Protein AF-A0A660VG27-F1 (afdb_monomer)

Mean predicted aligned error: 8.74 Å

Foldseek 3Di:
DPPPDDQVVVVCVVVVNPPDAHFPDFPDAPPVRQWTWGWHDDPPDDDIDIDIGGDPQFFDKDFPFFWFQFPQGGKAKTKDWGLAAFTKIKIKIASADAQFFKKKAKAQDFDQDDDLNTTDGHDRPDIDDRDTHHRRRMDMDMDTNHPPDDAQGKMKIKMKTQGCRTRNRITIYTIMITTHD

Sequence (181 aa):
QSTGFVSMDDVLVSSGILGAPAIYQCRAMTDDGNIIVGQSGNPNGGGWAGFIFEFDTDGSWDDVGHAMAGTNGEPSLQGSGPLLPFAQVSISLSNALPSANAFLIIGLSALNAPFKSGVLVASPDMIIGPLGTDATGSLDLSSFWPSDVPSAFVTYFQYWIPDAGGPMGFAASNGLTATTP

pLDDT: mean 88.51, std 13.71, range [45.88, 98.81]

Radius of gyration: 21.37 Å; Cα contacts (8 Å, |Δi|>4): 468; chains: 1; bounding box: 48×33×61 Å

Secondary structure (DSSP, 8-state):
----S--HHHHHHHTT-TTPPPEEEEEEE-TTS-EEEEEE--TTSS--EEEEEE--SS-EEEEEE--B-BTTB--EEEEES--STT-EEEEEEESPPTT-EEEEEEESSEEEEEETTEEEEE--SEEEEEEE--TTS-EEEEEEPPTTPPTT-EEEEEEEEE-TTSGGGEEEPPEEEEE--

Solvent-accessible surface area (backbone atoms only — not comparable to full-atom values): 9652 Å² total; per-residue (Å²): 129,86,86,66,90,72,57,68,62,57,52,37,51,74,72,67,47,77,85,65,71,57,72,73,42,79,78,48,60,48,96,88,59,45,36,41,32,30,32,32,65,52,98,81,75,72,65,81,46,76,50,76,48,69,61,71,76,35,38,47,64,43,78,73,44,59,48,26,44,23,73,62,38,54,18,44,47,46,65,45,63,39,54,36,68,65,27,61,27,37,39,40,38,33,39,37,59,52,68,27,52,32,32,41,31,34,8,80,43,82,51,69,37,85,43,72,90,39,50,38,41,32,30,78,76,40,75,49,66,80,39,72,23,38,89,77,4,35,41,78,50,74,51,61,30,65,68,90,69,55,67,67,38,56,37,26,33,30,42,44,27,74,24,82,63,8,53,90,38,29,21,24,21,19,24,27,35,41,31,25,66

Nearest PDB structures (foldseek):
  7okr-assembly1_AAA  TM=4.679E-01  e=8.703E-02  Aliivibrio salmonicida LFI1238
  8cka-assembly1_B  TM=3.329E-01  e=1.938E-02  Deinococcus radiodurans R1 = ATCC 13939 = DSM 20539
  8f9l-assembly2_B  TM=5.036E-01  e=2.412E-01  Gemella massiliensis
  8f90-assembly4_D  TM=4.319E-01  e=2.412E-01  Suipraeoptans intestinalis
  3m7o-assembly3_C  TM=3.448E-01  e=1.488E-01  Mus musculus

Structure (mmCIF, N/CA/C/O backbone):
data_AF-A0A660VG27-F1
#
_entry.id   AF-A0A660VG27-F1
#
loop_
_atom_site.group_PDB
_atom_site.id
_atom_site.type_symbol
_atom_site.label_atom_id
_atom_site.label_alt_id
_atom_site.label_comp_id
_atom_site.label_asym_id
_atom_site.label_entity_id
_atom_site.label_seq_id
_atom_site.pdbx_PDB_ins_code
_atom_site.Cartn_x
_atom_site.Cartn_y
_atom_site.Cartn_z
_atom_site.occupancy
_atom_site.B_iso_or_equiv
_atom_site.auth_seq_id
_atom_site.auth_comp_id
_atom_site.auth_asym_id
_atom_site.auth_atom_id
_atom_site.pdbx_PDB_model_num
ATOM 1 N N . GLN A 1 1 ? 28.307 -3.682 -14.845 1.00 47.72 1 GLN A N 1
ATOM 2 C CA . GLN A 1 1 ? 28.982 -3.748 -16.161 1.00 47.72 1 GLN A CA 1
ATOM 3 C C . GLN A 1 1 ? 27.891 -3.691 -17.214 1.00 47.72 1 GLN A C 1
ATOM 5 O O . GLN A 1 1 ? 26.881 -4.345 -16.999 1.00 47.72 1 GLN A O 1
ATOM 10 N N . SER A 1 2 ? 28.026 -2.908 -18.288 1.00 45.88 2 SER A N 1
ATOM 11 C CA . SER A 1 2 ? 27.037 -2.954 -19.373 1.00 45.88 2 SER A CA 1
ATOM 12 C C . SER A 1 2 ? 27.137 -4.311 -20.071 1.00 45.88 2 SER A C 1
ATOM 14 O O . SER A 1 2 ? 28.200 -4.637 -20.598 1.00 45.88 2 SER A O 1
ATOM 16 N N . THR A 1 3 ? 26.053 -5.083 -20.093 1.00 59.53 3 THR A N 1
ATOM 17 C CA . THR A 1 3 ? 25.991 -6.422 -20.715 1.00 59.53 3 THR A CA 1
ATOM 18 C C . THR A 1 3 ? 26.124 -6.377 -22.247 1.00 59.53 3 THR A C 1
ATOM 20 O O . THR A 1 3 ? 26.211 -7.411 -22.898 1.00 59.53 3 THR A O 1
ATOM 23 N N . GLY A 1 4 ? 26.195 -5.180 -22.838 1.00 71.94 4 GLY A N 1
ATOM 24 C CA . GLY A 1 4 ? 26.188 -4.987 -24.284 1.00 71.94 4 GLY A CA 1
ATOM 25 C C . GLY A 1 4 ? 24.770 -5.084 -24.844 1.00 71.94 4 GLY A C 1
ATOM 26 O O . GLY A 1 4 ? 23.800 -4.859 -24.123 1.00 71.94 4 GLY A O 1
ATOM 27 N N . PHE A 1 5 ? 24.651 -5.399 -26.133 1.00 60.94 5 PHE A N 1
ATOM 28 C CA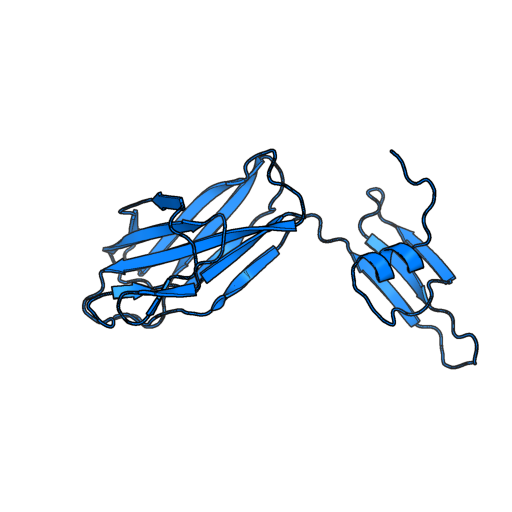 . PHE A 1 5 ? 23.358 -5.673 -26.756 1.00 60.94 5 PHE A CA 1
ATOM 29 C C . PHE A 1 5 ? 22.878 -7.064 -26.334 1.00 60.94 5 PHE A C 1
ATOM 31 O O . PHE A 1 5 ? 23.494 -8.063 -26.701 1.00 60.94 5 PHE A O 1
ATOM 38 N N . VAL A 1 6 ? 21.787 -7.119 -25.574 1.00 68.50 6 VAL A N 1
ATOM 39 C CA . VAL A 1 6 ? 21.074 -8.361 -25.251 1.00 68.50 6 VAL A CA 1
ATOM 40 C C . VAL A 1 6 ? 19.860 -8.501 -26.163 1.00 68.50 6 VAL A C 1
ATOM 42 O O . VAL A 1 6 ? 19.218 -7.507 -26.506 1.00 68.50 6 VAL A O 1
ATOM 45 N N . SER A 1 7 ? 19.568 -9.726 -26.598 1.00 71.31 7 SER A N 1
ATOM 46 C CA . SER A 1 7 ? 18.341 -10.010 -27.342 1.00 71.31 7 SER A CA 1
ATOM 47 C C . SER A 1 7 ? 17.131 -9.745 -26.448 1.00 71.31 7 SER A C 1
ATOM 49 O O . SER A 1 7 ? 17.141 -10.117 -25.277 1.00 71.31 7 SER A O 1
ATOM 51 N N . MET A 1 8 ? 16.065 -9.154 -26.992 1.00 70.75 8 MET A N 1
ATOM 52 C CA . MET A 1 8 ? 14.814 -9.007 -26.240 1.00 70.75 8 MET A CA 1
ATOM 53 C C . MET A 1 8 ? 14.202 -10.372 -25.889 1.00 70.75 8 MET A C 1
ATOM 55 O O . MET A 1 8 ? 13.580 -10.504 -24.842 1.00 70.75 8 MET A O 1
ATOM 59 N N . ASP A 1 9 ? 14.445 -11.407 -26.701 1.00 74.06 9 ASP A N 1
ATOM 60 C CA . ASP A 1 9 ? 14.026 -12.773 -26.368 1.00 74.06 9 ASP A CA 1
ATOM 61 C C . ASP A 1 9 ? 14.717 -13.264 -25.080 1.00 74.06 9 ASP A C 1
ATOM 63 O O . ASP A 1 9 ? 14.072 -13.879 -24.231 1.00 74.06 9 ASP A O 1
ATOM 67 N N . ASP A 1 10 ? 16.001 -12.933 -24.885 1.00 77.56 10 ASP A N 1
ATOM 68 C CA . ASP A 1 10 ? 16.740 -13.284 -23.663 1.00 77.56 10 ASP A CA 1
ATOM 69 C C . ASP A 1 10 ? 16.220 -12.494 -22.454 1.00 77.56 10 ASP A C 1
ATOM 71 O O . ASP A 1 10 ? 16.096 -13.044 -21.357 1.00 77.56 10 ASP A O 1
ATOM 75 N N . VAL A 1 11 ? 15.875 -11.216 -22.659 1.00 74.31 11 VAL A N 1
ATOM 76 C CA . VAL A 1 11 ? 15.281 -10.361 -21.621 1.00 74.31 11 VAL A CA 1
ATOM 77 C C . VAL A 1 11 ? 13.956 -10.954 -21.149 1.00 74.31 11 VAL A C 1
ATOM 79 O O . VAL A 1 11 ? 13.797 -11.189 -19.955 1.00 74.31 11 VAL A O 1
ATOM 82 N N . LEU A 1 12 ? 13.045 -11.300 -22.060 1.00 71.12 12 LEU A N 1
ATOM 83 C CA . LEU A 1 12 ? 11.733 -11.858 -21.711 1.00 71.12 12 LEU A CA 1
ATOM 84 C C . LEU A 1 12 ? 11.827 -13.183 -20.954 1.00 71.12 12 LEU A C 1
ATOM 86 O O . LEU A 1 12 ? 11.118 -13.381 -19.965 1.00 71.12 12 LEU A O 1
ATOM 90 N N . VAL A 1 13 ? 12.732 -14.068 -21.378 1.00 73.25 13 VAL A N 1
ATOM 91 C CA . VAL A 1 13 ? 12.993 -15.325 -20.668 1.00 73.25 13 VAL A CA 1
ATOM 92 C C . VAL A 1 13 ? 13.531 -15.046 -19.264 1.00 73.25 13 VAL A C 1
ATOM 94 O O . VAL A 1 13 ? 13.080 -15.672 -18.305 1.00 73.25 13 VAL A O 1
ATOM 97 N N . SER A 1 14 ? 14.451 -14.089 -19.118 1.00 72.56 14 SER A N 1
ATOM 98 C CA . SER A 1 14 ? 14.998 -13.707 -17.810 1.00 72.56 14 SER A CA 1
ATOM 99 C C . SER A 1 14 ? 13.965 -13.046 -16.889 1.00 72.56 14 SER A C 1
ATOM 101 O O . SER A 1 14 ? 14.032 -13.229 -15.676 1.00 72.56 14 SER A O 1
ATOM 103 N N . SER A 1 15 ? 12.970 -12.363 -17.459 1.00 65.50 15 SER A N 1
ATOM 104 C CA . SER A 1 15 ? 11.838 -11.753 -16.751 1.00 65.50 15 SER A CA 1
ATOM 105 C C . SER A 1 15 ? 10.701 -12.740 -16.444 1.00 65.50 15 SER A C 1
ATOM 107 O O . SER A 1 15 ? 9.649 -12.333 -15.961 1.00 65.50 15 SER A O 1
ATOM 109 N N . GLY A 1 16 ? 10.878 -14.038 -16.718 1.00 66.81 16 GLY A N 1
ATOM 110 C CA . GLY A 1 16 ? 9.895 -15.077 -16.392 1.00 66.81 16 GLY A CA 1
ATOM 111 C C . GLY A 1 16 ? 8.739 -15.215 -17.389 1.00 66.81 16 GLY A C 1
ATOM 112 O O . GLY A 1 16 ? 7.822 -16.004 -17.154 1.00 66.81 16 GLY A O 1
ATOM 113 N N . ILE A 1 17 ? 8.780 -14.509 -18.523 1.00 63.12 17 ILE A N 1
ATOM 114 C CA . ILE A 1 17 ? 7.771 -14.619 -19.581 1.00 63.12 17 ILE A CA 1
ATOM 115 C C . ILE A 1 17 ? 8.115 -15.831 -20.452 1.00 63.12 17 ILE A C 1
ATOM 117 O O . ILE A 1 17 ? 8.869 -15.761 -21.424 1.00 63.12 17 ILE A O 1
ATOM 121 N N . LEU A 1 18 ? 7.553 -16.982 -20.087 1.00 70.38 18 LEU A N 1
ATOM 122 C CA . LEU A 1 18 ? 7.746 -18.236 -20.810 1.00 70.38 18 LEU A CA 1
ATOM 123 C C . LEU A 1 18 ? 6.795 -18.327 -22.009 1.00 70.38 18 LEU A C 1
ATOM 125 O O . LEU A 1 18 ? 5.588 -18.136 -21.878 1.00 70.38 18 LEU A O 1
ATOM 129 N N . GLY A 1 19 ? 7.335 -18.665 -23.182 1.00 66.00 19 GLY A N 1
ATOM 130 C CA . GLY A 1 19 ? 6.542 -18.826 -24.405 1.00 66.00 19 GLY A CA 1
ATOM 131 C C . GLY A 1 19 ? 6.180 -17.516 -25.107 1.00 66.00 19 GLY A C 1
ATOM 132 O O . GLY A 1 19 ? 5.289 -17.521 -25.959 1.00 66.00 19 GLY A O 1
ATOM 133 N N . ALA A 1 20 ? 6.866 -16.413 -24.785 1.00 65.38 20 ALA A N 1
ATOM 134 C CA . ALA A 1 20 ? 6.782 -15.207 -25.594 1.00 65.38 20 ALA A CA 1
ATOM 135 C C . ALA A 1 20 ? 7.100 -15.539 -27.067 1.00 65.38 20 ALA A C 1
ATOM 137 O O . ALA A 1 20 ? 8.060 -16.270 -27.335 1.00 65.38 20 ALA A O 1
ATOM 138 N N . PRO A 1 21 ? 6.311 -15.041 -28.035 1.00 65.88 21 PRO A N 1
ATOM 139 C CA . PRO A 1 21 ? 6.652 -15.179 -29.442 1.00 65.88 21 PRO A CA 1
ATOM 140 C C . PRO A 1 21 ? 8.021 -14.554 -29.709 1.00 65.88 21 PRO A C 1
ATOM 142 O O . PRO A 1 21 ? 8.284 -13.454 -29.227 1.00 65.88 21 PRO A O 1
ATOM 145 N N . ALA A 1 22 ? 8.855 -15.223 -30.510 1.00 67.31 22 ALA A N 1
ATOM 146 C CA . ALA A 1 22 ? 10.146 -14.670 -30.903 1.00 67.31 22 ALA A CA 1
ATOM 147 C C . ALA A 1 22 ? 9.962 -13.276 -31.519 1.00 67.31 22 ALA A C 1
ATOM 149 O O . ALA A 1 22 ? 9.071 -13.056 -32.357 1.00 67.31 22 ALA A O 1
ATOM 150 N N . ILE A 1 23 ? 10.793 -12.333 -31.090 1.00 68.56 23 ILE A N 1
ATOM 151 C CA . ILE A 1 23 ? 10.720 -10.944 -31.520 1.00 68.56 23 ILE A CA 1
ATOM 152 C C . ILE A 1 23 ? 11.568 -10.772 -32.768 1.00 68.56 23 ILE A C 1
ATOM 154 O O . ILE A 1 23 ? 12.795 -10.771 -32.728 1.00 68.56 23 ILE A O 1
ATOM 158 N N . TYR A 1 24 ? 10.904 -10.566 -33.902 1.00 68.94 24 TYR A N 1
ATOM 159 C CA . TYR A 1 24 ? 11.604 -10.416 -35.178 1.00 68.94 24 TYR A CA 1
ATOM 160 C C . TYR A 1 24 ? 11.883 -8.961 -35.528 1.00 68.94 24 TYR A C 1
ATOM 162 O O . TYR A 1 24 ? 12.832 -8.680 -36.259 1.00 68.94 24 TYR A O 1
ATOM 170 N N . GLN A 1 25 ? 11.045 -8.029 -35.066 1.00 72.25 25 GLN A N 1
ATOM 171 C CA . GLN A 1 25 ? 11.229 -6.605 -35.334 1.00 72.25 25 GLN A CA 1
ATOM 172 C C . GLN A 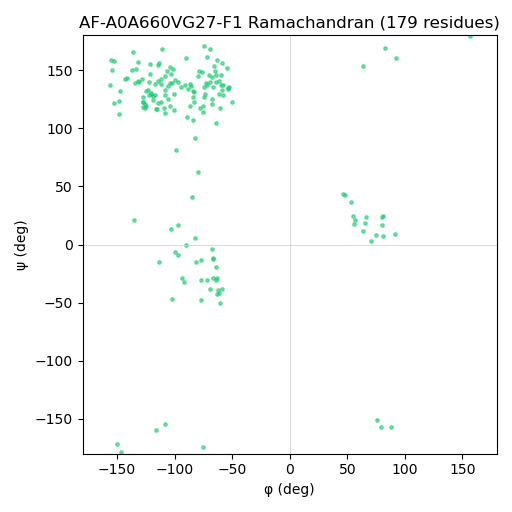1 25 ? 10.742 -5.749 -34.168 1.00 72.25 25 GLN A C 1
ATOM 174 O O . GLN A 1 25 ? 9.600 -5.890 -33.734 1.00 72.25 25 GLN A O 1
ATOM 179 N N . CYS A 1 26 ? 11.580 -4.797 -33.758 1.00 72.00 26 CYS A N 1
ATOM 180 C CA . CYS A 1 26 ? 11.161 -3.589 -33.057 1.00 72.00 26 CYS A CA 1
ATOM 181 C C . CYS A 1 26 ? 10.793 -2.539 -34.116 1.00 72.00 26 CYS A C 1
ATOM 183 O O . CYS A 1 26 ? 11.618 -2.197 -34.965 1.00 72.00 26 CYS A O 1
ATOM 185 N N . ARG A 1 27 ? 9.539 -2.075 -34.122 1.00 78.00 27 ARG A N 1
ATOM 186 C CA . ARG A 1 27 ? 9.067 -1.021 -35.037 1.00 78.00 27 ARG A CA 1
ATOM 187 C C . ARG A 1 27 ? 9.194 0.366 -34.425 1.00 78.00 27 ARG A C 1
ATOM 189 O O . ARG A 1 27 ? 9.387 1.325 -35.166 1.00 78.00 27 ARG A O 1
ATOM 196 N N . ALA A 1 28 ? 9.048 0.464 -33.110 1.00 79.50 28 ALA A N 1
ATOM 197 C CA . ALA A 1 28 ? 9.202 1.697 -32.362 1.00 79.50 28 ALA A CA 1
ATOM 198 C C . ALA A 1 28 ? 9.590 1.378 -30.918 1.00 79.50 28 ALA A C 1
ATOM 200 O O . ALA A 1 28 ? 9.178 0.354 -30.372 1.00 79.50 28 ALA A O 1
ATOM 201 N N . MET A 1 29 ? 10.338 2.289 -30.313 1.00 81.06 29 MET A N 1
ATOM 202 C CA . MET A 1 29 ? 10.560 2.335 -28.877 1.00 81.06 29 MET A CA 1
ATOM 203 C C . MET A 1 29 ? 10.379 3.773 -28.403 1.00 81.06 29 MET A C 1
ATOM 205 O O . MET A 1 29 ? 10.604 4.705 -29.186 1.00 81.06 29 MET A O 1
ATOM 209 N N . THR A 1 30 ? 9.960 3.953 -27.156 1.00 74.44 30 THR A N 1
ATOM 210 C CA . THR A 1 30 ? 10.064 5.257 -26.494 1.00 74.44 30 THR A CA 1
ATOM 211 C C . THR A 1 30 ? 11.534 5.656 -26.347 1.00 74.44 30 THR A C 1
ATOM 213 O O . THR A 1 30 ? 12.435 4.820 -26.447 1.00 74.44 30 THR A O 1
ATOM 216 N N . ASP A 1 31 ? 11.793 6.950 -26.183 1.00 75.00 31 ASP A N 1
ATOM 217 C CA . ASP A 1 31 ? 13.147 7.500 -26.047 1.00 75.00 31 ASP A CA 1
ATOM 218 C C . ASP A 1 31 ? 13.864 7.005 -24.783 1.00 75.00 31 ASP A C 1
ATOM 220 O O . ASP A 1 31 ? 15.083 6.827 -24.797 1.00 75.00 31 ASP A O 1
ATOM 224 N N . ASP A 1 32 ? 13.100 6.722 -23.732 1.00 66.25 32 ASP A N 1
ATOM 225 C CA . ASP A 1 32 ? 13.546 6.058 -22.508 1.00 66.25 32 ASP A CA 1
ATOM 226 C C . ASP A 1 32 ? 13.727 4.531 -22.650 1.00 66.25 32 ASP A C 1
ATOM 228 O O . ASP A 1 32 ? 14.360 3.904 -21.805 1.00 66.25 32 ASP A O 1
ATOM 232 N N . GLY A 1 33 ? 13.228 3.931 -23.735 1.00 69.62 33 GLY A N 1
ATOM 233 C CA . GLY A 1 33 ? 13.300 2.497 -24.010 1.00 69.62 33 GLY A CA 1
ATOM 234 C C . GLY A 1 33 ? 12.348 1.616 -23.197 1.00 69.62 33 GLY A C 1
ATOM 235 O O . GLY A 1 33 ? 12.446 0.392 -23.306 1.00 69.62 33 GLY A O 1
ATOM 236 N N . ASN A 1 34 ? 11.424 2.204 -22.433 1.00 72.62 34 ASN A N 1
ATOM 237 C CA . ASN A 1 34 ? 10.508 1.469 -21.558 1.00 72.62 34 ASN A CA 1
ATOM 238 C C . ASN A 1 34 ? 9.354 0.806 -22.308 1.00 72.62 34 ASN A C 1
ATOM 240 O O . ASN A 1 34 ? 8.890 -0.258 -21.903 1.00 72.62 34 ASN A O 1
ATOM 244 N N . ILE A 1 35 ? 8.919 1.402 -23.419 1.00 79.69 35 ILE A N 1
ATOM 245 C CA . ILE A 1 35 ? 7.893 0.832 -24.286 1.00 79.69 35 ILE A CA 1
ATOM 246 C C . ILE A 1 35 ? 8.536 0.354 -25.576 1.00 79.69 35 ILE A C 1
ATOM 248 O O . ILE A 1 35 ? 9.217 1.111 -26.271 1.00 79.69 35 ILE A O 1
ATOM 252 N N . ILE A 1 36 ? 8.261 -0.897 -25.940 1.00 79.31 36 ILE A N 1
ATOM 253 C CA . ILE A 1 36 ? 8.744 -1.515 -27.173 1.00 79.31 36 ILE A CA 1
ATOM 254 C C . ILE A 1 36 ? 7.556 -2.054 -27.954 1.00 79.31 36 ILE A C 1
ATOM 256 O O . ILE A 1 36 ? 6.833 -2.941 -27.500 1.00 79.31 36 ILE A O 1
ATOM 260 N N . VAL A 1 37 ? 7.383 -1.535 -29.166 1.00 82.00 37 VAL A N 1
ATOM 261 C CA . VAL A 1 37 ? 6.353 -1.973 -30.104 1.00 82.00 37 VAL A CA 1
ATOM 262 C C . VAL A 1 37 ? 7.011 -2.790 -31.193 1.00 82.00 37 VAL A C 1
ATOM 264 O O . VAL A 1 37 ? 7.914 -2.319 -31.891 1.00 82.00 37 VAL A O 1
ATOM 267 N N . GLY A 1 38 ? 6.525 -4.003 -31.396 1.00 81.06 38 GLY A N 1
ATOM 268 C CA . GLY A 1 38 ? 7.111 -4.887 -32.382 1.00 81.06 38 GLY A CA 1
ATOM 269 C C . GLY A 1 38 ? 6.125 -5.851 -32.995 1.00 81.06 38 GLY A C 1
ATOM 270 O O . GLY A 1 38 ? 4.908 -5.750 -32.831 1.00 81.06 38 GLY A O 1
ATOM 271 N N . GLN A 1 39 ? 6.683 -6.776 -33.759 1.00 76.75 39 GLN A N 1
ATOM 272 C CA . GLN A 1 39 ? 5.930 -7.879 -34.323 1.00 76.75 39 GLN A CA 1
ATOM 273 C C . GLN A 1 39 ? 6.635 -9.203 -34.076 1.00 76.75 39 GLN A C 1
ATOM 275 O O . GLN A 1 39 ? 7.859 -9.327 -34.196 1.00 76.75 39 GLN A O 1
ATOM 280 N N . SER A 1 40 ? 5.814 -10.193 -33.761 1.00 73.56 40 SER A N 1
ATOM 281 C CA . SER A 1 40 ? 6.194 -11.592 -33.805 1.00 73.56 40 SER A CA 1
ATOM 282 C C . SER A 1 40 ? 6.129 -12.099 -35.243 1.00 73.56 40 SER A C 1
ATOM 284 O O . SER A 1 40 ? 5.290 -11.676 -36.045 1.00 73.56 40 SER A O 1
ATOM 286 N N . GLY A 1 41 ? 7.047 -12.991 -35.584 1.00 68.06 41 GLY A N 1
ATOM 287 C CA . GLY A 1 41 ? 7.078 -13.702 -36.851 1.00 68.06 41 GLY A CA 1
ATOM 288 C C . GLY A 1 41 ? 6.578 -15.120 -36.637 1.00 68.06 41 GLY A C 1
ATOM 289 O O . GLY A 1 41 ? 6.802 -15.713 -35.582 1.00 68.06 41 GLY A O 1
ATOM 290 N N . ASN A 1 42 ? 5.915 -15.680 -37.645 1.00 63.12 42 ASN A N 1
ATOM 291 C CA . ASN A 1 42 ? 5.587 -17.095 -37.638 1.00 63.12 42 ASN A CA 1
ATOM 292 C C . ASN A 1 42 ? 6.589 -17.867 -38.512 1.00 63.12 42 ASN A C 1
ATOM 294 O O . ASN A 1 42 ? 6.571 -17.673 -39.729 1.00 63.12 42 ASN A O 1
ATOM 298 N N . PRO A 1 43 ? 7.414 -18.779 -37.963 1.00 54.12 43 PRO A N 1
ATOM 299 C CA . PRO A 1 43 ? 8.267 -19.634 -38.789 1.00 54.12 43 PRO A CA 1
ATOM 300 C C . PRO A 1 43 ? 7.478 -20.642 -39.654 1.00 54.12 43 PRO A C 1
ATOM 302 O O . PRO A 1 43 ? 8.053 -21.226 -40.564 1.00 54.12 43 PRO A O 1
ATOM 305 N N . ASN A 1 44 ? 6.171 -20.829 -39.410 1.00 53.56 44 ASN A N 1
ATOM 306 C CA . ASN A 1 44 ? 5.307 -21.861 -40.004 1.00 53.56 44 ASN A CA 1
ATOM 307 C C . ASN A 1 44 ? 3.912 -21.367 -40.488 1.00 53.56 44 ASN A C 1
ATOM 309 O O . ASN A 1 44 ? 3.001 -22.175 -40.652 1.00 53.56 44 ASN A O 1
ATOM 313 N N . GLY A 1 45 ? 3.711 -20.067 -40.759 1.00 53.78 45 GLY A N 1
ATOM 314 C CA . GLY A 1 45 ? 2.589 -19.595 -41.605 1.00 53.78 45 GLY A CA 1
ATOM 315 C C . GLY A 1 45 ? 1.247 -19.206 -40.950 1.00 53.78 45 GLY A C 1
ATOM 316 O O . GLY A 1 45 ? 0.287 -18.931 -41.663 1.00 53.78 45 GLY A O 1
ATOM 317 N N . GLY A 1 46 ? 1.145 -19.113 -39.628 1.00 56.00 46 GLY A N 1
ATOM 318 C CA . GLY A 1 46 ? -0.029 -18.579 -38.917 1.00 56.00 46 GLY A CA 1
ATOM 319 C C . GLY A 1 46 ? 0.132 -17.116 -38.488 1.00 56.00 46 GLY A C 1
ATOM 320 O O . GLY A 1 46 ? 0.449 -16.877 -37.332 1.00 56.00 46 GLY A O 1
ATOM 321 N N . GLY A 1 47 ? -0.090 -16.168 -39.405 1.00 64.56 47 GLY A N 1
ATOM 322 C CA . GLY A 1 47 ? -0.335 -14.741 -39.122 1.00 64.56 47 GLY A CA 1
ATOM 323 C C . GLY A 1 47 ? 0.787 -13.925 -38.452 1.00 64.56 47 GLY A C 1
ATOM 324 O O . GLY A 1 47 ? 1.632 -14.438 -37.731 1.00 64.56 47 GLY A O 1
ATOM 325 N N . TRP A 1 48 ? 0.783 -12.613 -38.693 1.00 69.06 48 TRP A N 1
ATOM 326 C CA . TRP A 1 48 ? 1.609 -11.653 -37.953 1.00 69.06 48 TRP A CA 1
ATOM 327 C C . TRP A 1 48 ? 0.832 -11.190 -36.720 1.00 69.06 48 TRP A C 1
ATOM 329 O O . TRP A 1 48 ? -0.340 -10.834 -36.852 1.00 69.06 48 TRP A O 1
ATOM 339 N N . ALA A 1 49 ? 1.467 -11.153 -35.548 1.00 69.12 49 ALA A N 1
ATOM 340 C CA . ALA A 1 49 ? 0.888 -10.533 -34.357 1.00 69.12 49 ALA A CA 1
ATOM 341 C C . ALA A 1 49 ? 1.796 -9.407 -33.856 1.00 69.12 49 ALA A C 1
ATOM 343 O O . ALA A 1 49 ? 3.009 -9.595 -33.719 1.00 69.12 49 ALA A O 1
ATOM 344 N N . GLY A 1 50 ? 1.200 -8.241 -33.608 1.00 72.81 50 GLY A N 1
ATOM 345 C CA . GLY A 1 50 ? 1.870 -7.121 -32.954 1.00 72.81 50 GLY A CA 1
ATOM 346 C C . GLY A 1 50 ? 1.923 -7.329 -31.443 1.00 72.81 50 GLY A C 1
ATOM 347 O O . GLY A 1 50 ? 1.024 -7.947 -30.875 1.00 72.81 50 GLY A O 1
ATOM 348 N N . PHE A 1 51 ? 2.960 -6.803 -30.804 1.00 72.94 51 PHE A N 1
ATOM 349 C CA . PHE A 1 51 ? 3.067 -6.758 -29.349 1.00 72.94 51 PHE A CA 1
ATOM 350 C C . PHE A 1 51 ? 3.462 -5.355 -28.886 1.00 72.94 51 PHE A C 1
ATOM 352 O O . PHE A 1 51 ? 4.057 -4.580 -29.643 1.00 72.94 51 PHE A O 1
ATOM 359 N N . ILE A 1 52 ? 3.137 -5.067 -27.629 1.00 77.00 52 ILE A N 1
ATOM 360 C CA . ILE A 1 52 ? 3.620 -3.920 -26.866 1.00 77.00 52 ILE A CA 1
ATOM 361 C C . ILE A 1 52 ? 4.169 -4.498 -25.561 1.00 77.00 52 ILE A C 1
ATOM 363 O O . ILE A 1 52 ? 3.441 -5.209 -24.869 1.00 77.00 52 ILE A O 1
ATOM 367 N N . PHE A 1 53 ? 5.439 -4.236 -25.265 1.00 74.25 53 PHE A N 1
ATOM 368 C CA . PHE A 1 53 ? 6.007 -4.435 -23.933 1.00 74.25 53 PHE A CA 1
ATOM 369 C C . PHE A 1 53 ? 6.161 -3.083 -23.263 1.00 74.25 53 PHE A C 1
ATOM 371 O O . PHE A 1 53 ? 6.584 -2.133 -23.917 1.00 74.25 53 PHE A O 1
ATOM 378 N N . GLU A 1 54 ? 5.833 -3.034 -21.983 1.00 74.88 54 GLU A N 1
ATOM 379 C CA . GLU A 1 54 ? 6.084 -1.912 -21.092 1.00 74.88 54 GLU A CA 1
ATOM 380 C C . GLU A 1 54 ? 6.815 -2.485 -19.880 1.00 74.88 54 GLU A C 1
ATOM 382 O O . GLU A 1 54 ? 6.346 -3.453 -19.275 1.00 74.88 54 GLU A O 1
ATOM 387 N N . PHE A 1 55 ? 8.002 -1.960 -19.587 1.00 71.12 55 PHE A N 1
ATOM 388 C CA . PHE A 1 55 ? 8.652 -2.238 -18.313 1.00 71.12 55 PHE A CA 1
ATOM 389 C C . PHE A 1 55 ? 7.911 -1.457 -17.234 1.00 71.12 55 PHE A C 1
ATOM 391 O O . PHE A 1 55 ? 7.697 -0.258 -17.398 1.00 71.12 55 PHE A O 1
ATOM 398 N N . ASP A 1 56 ? 7.524 -2.126 -16.147 1.00 70.56 56 ASP A N 1
ATOM 399 C CA . ASP A 1 56 ? 7.020 -1.419 -14.975 1.00 70.56 56 ASP A CA 1
ATOM 400 C C . ASP A 1 56 ? 8.156 -0.558 -14.413 1.00 70.56 56 ASP A C 1
ATOM 402 O O . ASP A 1 56 ? 9.127 -1.069 -13.854 1.00 70.56 56 ASP A O 1
ATOM 406 N N . THR A 1 57 ? 8.072 0.747 -14.649 1.00 80.25 57 THR A N 1
ATOM 407 C CA . THR A 1 57 ? 9.069 1.719 -14.193 1.00 80.25 57 THR A CA 1
ATOM 408 C C . THR A 1 57 ? 8.679 2.400 -12.904 1.00 80.25 57 THR A C 1
ATOM 410 O O . THR A 1 57 ? 9.498 3.112 -12.331 1.00 80.25 57 THR A O 1
ATOM 413 N N . ASP A 1 58 ? 7.449 2.192 -12.452 1.00 88.88 58 ASP A N 1
ATOM 414 C CA . ASP A 1 58 ? 6.868 2.935 -11.346 1.00 88.88 58 ASP A CA 1
ATOM 415 C C . ASP A 1 58 ? 6.622 2.024 -10.139 1.00 88.88 58 ASP A C 1
ATOM 417 O O . ASP A 1 58 ? 6.480 2.523 -9.027 1.00 88.88 58 ASP A O 1
ATOM 421 N N . GLY A 1 59 ? 6.654 0.706 -10.321 1.00 92.75 59 GLY A N 1
ATOM 422 C CA . GLY A 1 59 ? 6.438 -0.296 -9.295 1.00 92.75 59 GLY A CA 1
ATOM 423 C C . GLY A 1 59 ? 4.953 -0.549 -9.066 1.00 92.75 59 GLY A C 1
ATOM 424 O O . GLY A 1 59 ? 4.083 0.201 -9.516 1.00 92.75 59 GLY A O 1
ATOM 425 N N . SER A 1 60 ? 4.651 -1.601 -8.310 1.00 95.12 60 SER A N 1
ATOM 426 C CA . SER A 1 60 ? 3.277 -2.055 -8.113 1.00 95.12 60 SER A CA 1
ATOM 427 C C . SER A 1 60 ? 2.779 -1.844 -6.689 1.00 95.12 60 SER A C 1
ATOM 429 O O . SER A 1 60 ? 3.502 -2.037 -5.710 1.00 95.12 60 SER A O 1
ATOM 431 N N . TRP A 1 61 ? 1.501 -1.482 -6.585 1.00 97.69 61 TRP A N 1
ATOM 432 C CA . TRP A 1 61 ? 0.731 -1.549 -5.350 1.00 97.69 61 TRP A CA 1
ATOM 433 C C . TRP A 1 61 ? -0.291 -2.673 -5.478 1.00 97.69 61 TRP A C 1
ATOM 435 O O . TRP A 1 61 ? -1.183 -2.583 -6.319 1.00 97.69 61 TRP A O 1
ATOM 445 N N . ASP A 1 62 ? -0.190 -3.701 -4.639 1.00 98.06 62 ASP A N 1
ATOM 446 C CA . ASP A 1 62 ? -1.040 -4.889 -4.749 1.00 98.06 62 ASP A CA 1
ATOM 447 C C . ASP A 1 62 ? -1.785 -5.184 -3.447 1.00 98.06 62 ASP A C 1
ATOM 449 O O . ASP A 1 62 ? -1.209 -5.212 -2.357 1.00 98.06 62 ASP A O 1
ATOM 453 N N . ASP A 1 63 ? -3.088 -5.428 -3.570 1.00 98.38 63 ASP A N 1
ATOM 454 C CA . ASP A 1 63 ? -3.910 -5.957 -2.488 1.00 98.38 63 ASP A CA 1
ATOM 455 C C . ASP A 1 63 ? -3.617 -7.457 -2.308 1.00 98.38 63 ASP A C 1
ATOM 457 O O . ASP A 1 63 ? -3.833 -8.261 -3.217 1.00 98.38 63 ASP A O 1
ATOM 461 N N . VAL A 1 64 ? -3.146 -7.841 -1.120 1.00 98.00 64 VAL A N 1
ATOM 462 C CA . VAL A 1 64 ? -2.863 -9.240 -0.754 1.00 98.00 64 VAL A CA 1
ATOM 463 C C . VAL A 1 64 ? -3.936 -9.853 0.158 1.00 98.00 64 VAL A C 1
ATOM 465 O O . VAL A 1 64 ? -3.747 -10.933 0.719 1.00 98.00 64 VAL A O 1
ATOM 468 N N . GLY A 1 65 ? -5.089 -9.198 0.294 1.00 98.19 65 GLY A N 1
ATOM 469 C CA . GLY A 1 65 ? -6.271 -9.691 0.994 1.00 98.19 65 GLY A CA 1
ATOM 470 C C . GLY A 1 65 ? -6.148 -9.642 2.515 1.00 98.19 65 GLY A C 1
ATOM 471 O O . GLY A 1 65 ? -5.459 -8.799 3.077 1.00 98.19 65 GLY A O 1
ATOM 472 N N . HIS A 1 66 ? -6.834 -10.554 3.208 1.00 98.31 66 HIS A N 1
ATOM 473 C CA . HIS A 1 66 ? -6.826 -10.666 4.677 1.00 98.31 66 HIS A CA 1
ATOM 474 C C . HIS A 1 66 ? -7.460 -9.499 5.455 1.00 98.31 66 HIS A C 1
ATOM 476 O O . HIS A 1 66 ? -7.170 -9.321 6.642 1.00 98.31 66 HIS A O 1
ATOM 482 N N . ALA A 1 67 ? -8.365 -8.748 4.823 1.00 98.38 67 ALA A N 1
ATOM 483 C CA . ALA A 1 67 ? -9.215 -7.820 5.554 1.00 98.38 67 ALA A CA 1
ATOM 484 C C . ALA A 1 67 ? -10.070 -8.569 6.592 1.00 98.38 67 ALA A C 1
ATOM 486 O O . ALA A 1 67 ? -10.478 -9.715 6.391 1.00 98.38 67 ALA A O 1
ATOM 487 N N . MET A 1 68 ? -10.326 -7.919 7.724 1.00 98.50 68 MET A N 1
ATOM 488 C CA . MET A 1 68 ? -11.194 -8.425 8.781 1.00 98.50 68 MET A CA 1
ATOM 489 C C . MET A 1 68 ? -12.238 -7.366 9.111 1.00 98.50 68 MET A C 1
ATOM 491 O O . MET A 1 68 ? -11.899 -6.266 9.555 1.00 98.50 68 MET A O 1
ATOM 495 N N . ALA A 1 69 ? -13.503 -7.728 8.907 1.00 98.38 69 ALA A N 1
ATOM 496 C CA . ALA A 1 69 ? -14.631 -6.826 9.068 1.00 98.38 69 ALA A CA 1
ATOM 497 C C . ALA A 1 69 ? -14.753 -6.251 10.489 1.00 98.38 69 ALA A C 1
ATOM 499 O O . ALA A 1 69 ? -14.635 -6.971 11.482 1.00 98.38 69 ALA A O 1
ATOM 500 N N . GLY A 1 70 ? -15.041 -4.951 10.553 1.00 97.75 70 GLY A N 1
ATOM 501 C CA . GLY A 1 70 ? -15.480 -4.221 11.739 1.00 97.75 70 GLY A CA 1
ATOM 502 C C . GLY A 1 70 ? -16.955 -3.831 11.664 1.00 97.75 70 GLY A C 1
ATOM 503 O O . GLY A 1 70 ? -17.747 -4.437 10.942 1.00 97.75 70 GLY A O 1
ATOM 504 N N . THR A 1 71 ? -17.322 -2.762 12.371 1.00 97.62 71 THR A N 1
ATOM 505 C CA . THR A 1 71 ? -18.682 -2.198 12.384 1.00 97.62 71 THR A CA 1
ATOM 506 C C . THR A 1 71 ? -19.153 -1.783 10.985 1.00 97.62 71 THR A C 1
ATOM 508 O O . THR A 1 71 ? -20.314 -1.995 10.644 1.00 97.62 71 THR A O 1
ATOM 511 N N . ASN A 1 72 ? -18.257 -1.227 10.163 1.00 96.38 72 ASN A N 1
ATOM 512 C CA . ASN A 1 72 ? -18.566 -0.720 8.820 1.00 96.38 72 ASN A CA 1
ATOM 513 C C . ASN A 1 72 ? -18.246 -1.714 7.686 1.00 96.38 72 ASN A C 1
ATOM 515 O O . ASN A 1 72 ? -18.190 -1.325 6.521 1.00 96.38 72 ASN A O 1
ATOM 519 N N . GLY A 1 73 ? -18.062 -2.997 8.005 1.00 97.25 73 GLY A N 1
ATOM 520 C CA . GLY A 1 73 ? -17.581 -3.998 7.052 1.00 97.25 73 GLY A CA 1
ATOM 521 C C . GLY A 1 73 ? -16.057 -4.066 7.019 1.00 97.25 73 GLY A C 1
ATOM 522 O O . GLY A 1 73 ? -15.401 -3.735 8.004 1.00 97.25 73 GLY A O 1
ATOM 523 N N . GLU A 1 74 ? -15.497 -4.563 5.919 1.00 98.44 74 GLU A N 1
ATOM 524 C CA . GLU A 1 74 ? -14.051 -4.728 5.740 1.00 98.44 74 GLU A CA 1
ATOM 525 C C . GLU A 1 74 ? -13.391 -3.383 5.396 1.00 98.44 74 GLU A C 1
ATOM 527 O O . GLU A 1 74 ? -13.710 -2.800 4.352 1.00 98.44 74 GLU A O 1
ATOM 532 N N . PRO A 1 75 ? -12.472 -2.874 6.243 1.00 98.56 75 PRO A N 1
ATOM 533 C CA . PRO A 1 75 ? -11.657 -1.725 5.880 1.00 98.56 75 PRO A CA 1
ATOM 534 C C . PRO A 1 75 ? -10.802 -2.045 4.648 1.00 98.56 75 PRO A C 1
ATOM 536 O O . PRO A 1 75 ? -10.253 -3.141 4.534 1.00 98.56 75 PRO A O 1
ATOM 539 N N . SER A 1 76 ? -10.652 -1.080 3.744 1.00 98.62 76 SER A N 1
ATOM 540 C CA . SER A 1 76 ? -9.857 -1.226 2.522 1.00 98.62 76 SER A CA 1
ATOM 541 C C . SER A 1 76 ? -8.714 -0.220 2.511 1.00 98.62 76 SER A C 1
ATOM 543 O O . SER A 1 76 ?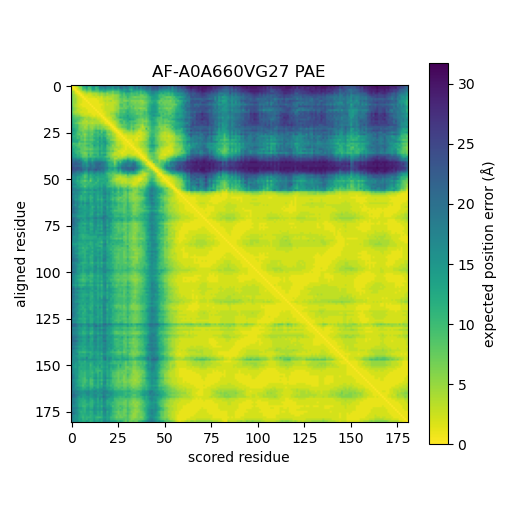 -8.934 0.974 2.716 1.00 98.62 76 SER A O 1
ATOM 545 N N . LEU A 1 77 ? -7.503 -0.719 2.285 1.00 98.81 77 LEU A N 1
ATOM 546 C CA . LEU A 1 77 ? -6.264 0.027 2.154 1.00 98.81 77 LEU A CA 1
ATOM 547 C C . LEU A 1 77 ? -5.776 -0.062 0.706 1.00 98.81 77 LEU A C 1
ATOM 549 O O . LEU A 1 77 ? -5.539 -1.153 0.185 1.00 98.81 77 LEU A O 1
ATOM 553 N N . GLN A 1 78 ? -5.603 1.096 0.080 1.00 98.69 78 GLN A N 1
ATOM 554 C CA . GLN A 1 78 ? -5.102 1.238 -1.285 1.00 98.69 78 GLN A CA 1
ATOM 555 C C . GLN A 1 78 ? -3.838 2.094 -1.294 1.00 98.69 78 GLN A C 1
ATOM 557 O O . GLN A 1 78 ? -3.712 3.012 -0.487 1.00 98.69 78 GLN A O 1
ATOM 562 N N . GLY A 1 79 ? -2.914 1.792 -2.203 1.00 98.19 79 GLY A N 1
ATOM 563 C CA . GLY A 1 79 ? -1.696 2.564 -2.432 1.00 98.19 79 GLY A CA 1
ATOM 564 C C . GLY A 1 79 ? -1.689 3.212 -3.809 1.00 98.19 79 GLY A C 1
ATOM 565 O O . GLY A 1 79 ? -2.370 2.757 -4.726 1.00 98.19 79 GLY A O 1
ATOM 566 N N . SER A 1 80 ? -0.951 4.309 -3.942 1.00 97.94 80 SER A N 1
ATOM 567 C CA . SER A 1 80 ? -0.838 5.062 -5.187 1.00 97.94 80 SER A CA 1
ATOM 568 C C . SER A 1 80 ? 0.462 5.859 -5.262 1.00 97.94 80 SER A C 1
ATOM 570 O O . SER A 1 80 ? 1.072 6.199 -4.244 1.00 97.94 80 SER A O 1
ATOM 572 N N . GLY A 1 81 ? 0.839 6.204 -6.492 1.00 96.81 81 GLY A N 1
ATOM 573 C CA . GLY A 1 81 ? 2.057 6.942 -6.812 1.00 96.81 81 GLY A CA 1
ATOM 574 C C . GLY A 1 81 ? 3.243 6.020 -7.122 1.00 96.81 81 GLY A C 1
ATOM 575 O O . GLY A 1 81 ? 3.216 4.847 -6.738 1.00 96.81 81 GLY A O 1
ATOM 576 N N . PRO A 1 82 ? 4.275 6.545 -7.807 1.00 95.62 82 PRO A N 1
ATOM 577 C CA . PRO A 1 82 ? 5.433 5.755 -8.193 1.00 95.62 82 PRO A CA 1
ATOM 578 C C . PRO A 1 82 ? 6.318 5.431 -6.987 1.00 95.62 82 PRO A C 1
ATOM 580 O O . PRO A 1 82 ? 6.610 6.288 -6.154 1.00 95.62 82 PRO A O 1
ATOM 583 N N . LEU A 1 83 ? 6.818 4.205 -6.942 1.00 96.50 83 LEU A N 1
ATOM 584 C CA . LEU A 1 83 ? 7.772 3.650 -5.983 1.00 96.50 83 LEU A CA 1
ATOM 585 C C . LEU A 1 83 ? 9.221 3.960 -6.390 1.00 96.50 83 LEU A C 1
ATOM 587 O O . LEU A 1 83 ? 10.126 3.131 -6.285 1.00 96.50 83 LEU A O 1
ATOM 591 N N . LEU A 1 84 ? 9.430 5.188 -6.864 1.00 94.62 84 LEU A N 1
ATOM 592 C CA . LEU A 1 84 ? 10.709 5.720 -7.318 1.00 94.62 84 LEU A CA 1
ATOM 593 C C . LEU A 1 84 ? 11.337 6.616 -6.244 1.00 94.62 84 LEU A C 1
ATOM 595 O O . LEU A 1 84 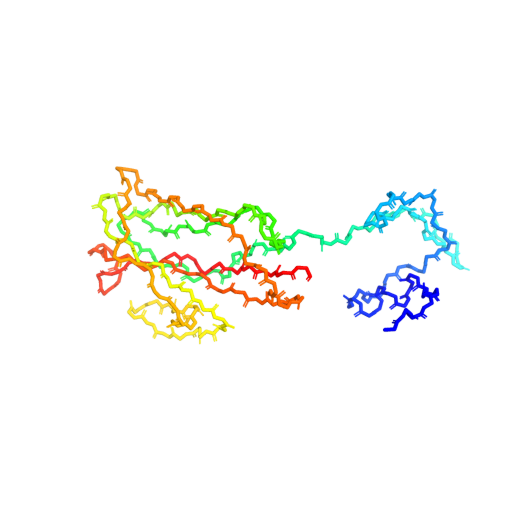? 10.610 7.263 -5.491 1.00 94.62 84 LEU A O 1
ATOM 599 N N . PRO A 1 85 ? 12.675 6.729 -6.170 1.00 94.69 85 PRO A N 1
ATOM 600 C CA . PRO A 1 85 ? 13.334 7.578 -5.182 1.00 94.69 85 PRO A CA 1
ATOM 601 C C . PRO A 1 85 ? 12.766 9.002 -5.150 1.00 94.69 85 PRO A C 1
ATOM 603 O O . PRO A 1 85 ? 12.786 9.716 -6.153 1.00 94.69 85 PRO A O 1
ATOM 606 N N . PHE A 1 86 ? 12.288 9.418 -3.976 1.00 95.56 86 PHE A N 1
ATOM 607 C CA . PHE A 1 86 ? 11.702 10.735 -3.711 1.00 95.56 86 PHE A CA 1
ATOM 608 C C . PHE A 1 86 ? 10.414 11.058 -4.483 1.00 95.56 86 PHE A C 1
ATOM 610 O O . PHE A 1 86 ? 9.967 12.207 -4.458 1.00 95.56 86 PHE A O 1
ATOM 617 N N . ALA A 1 87 ? 9.786 10.079 -5.134 1.00 96.19 87 ALA A N 1
ATOM 618 C CA . ALA A 1 87 ? 8.462 10.251 -5.712 1.00 96.19 87 ALA A CA 1
ATOM 619 C C . ALA A 1 87 ? 7.402 10.370 -4.613 1.00 96.19 87 ALA A C 1
ATOM 621 O O . ALA A 1 87 ? 7.512 9.757 -3.551 1.00 96.19 87 ALA A O 1
ATOM 622 N N . GLN A 1 88 ? 6.367 11.175 -4.852 1.00 98.12 88 GLN A N 1
ATOM 623 C CA . GLN A 1 88 ? 5.251 11.268 -3.920 1.00 98.12 88 GLN A CA 1
ATOM 624 C C . GLN A 1 88 ? 4.381 10.012 -4.028 1.00 98.12 88 GLN A C 1
ATOM 626 O O . GLN A 1 88 ? 3.903 9.673 -5.108 1.00 98.12 88 GLN A O 1
ATOM 631 N N . VAL A 1 89 ? 4.138 9.375 -2.888 1.00 98.12 89 VAL A N 1
ATOM 632 C CA . VAL A 1 89 ? 3.253 8.217 -2.741 1.00 98.12 89 VAL A CA 1
ATOM 633 C C . VAL A 1 89 ? 2.155 8.529 -1.741 1.00 98.12 89 VAL A C 1
ATOM 635 O O . VAL A 1 89 ? 2.305 9.400 -0.876 1.00 98.12 89 VAL A O 1
ATOM 638 N N . SER A 1 90 ? 1.030 7.837 -1.850 1.00 98.38 90 SER A N 1
ATOM 639 C CA . SER A 1 90 ? -0.067 7.949 -0.893 1.00 98.38 90 SER A CA 1
ATOM 640 C C . SER A 1 90 ? -0.706 6.598 -0.630 1.00 98.38 90 SER A C 1
ATOM 642 O O . SER A 1 90 ? -0.848 5.788 -1.543 1.00 98.38 90 SER A O 1
ATOM 644 N N . ILE A 1 91 ? -1.110 6.384 0.617 1.00 98.44 91 ILE A N 1
ATOM 645 C CA . ILE A 1 91 ? -1.972 5.278 1.014 1.00 98.44 91 ILE A CA 1
ATOM 646 C C . ILE A 1 91 ? -3.283 5.828 1.571 1.00 98.44 91 ILE A C 1
ATOM 648 O O . ILE A 1 91 ? -3.290 6.797 2.334 1.00 98.44 91 ILE A O 1
ATOM 652 N N . SER A 1 92 ? -4.379 5.187 1.190 1.00 98.62 92 SER A N 1
ATOM 653 C CA . SER A 1 92 ? -5.742 5.599 1.508 1.00 98.62 92 SER A CA 1
ATOM 654 C C . SER A 1 92 ? -6.478 4.447 2.171 1.00 98.62 92 SER A C 1
ATOM 656 O O . SER A 1 92 ? -6.663 3.383 1.576 1.00 98.62 92 SER A O 1
ATOM 658 N N . LEU A 1 93 ? -6.891 4.662 3.414 1.00 98.81 93 LEU A N 1
ATOM 659 C CA . LEU A 1 93 ? -7.762 3.774 4.169 1.00 98.81 93 LEU A CA 1
ATOM 660 C C . LEU A 1 93 ? -9.212 4.244 4.018 1.00 98.81 93 LEU A C 1
ATOM 662 O O . LEU A 1 93 ? -9.505 5.427 4.172 1.00 98.81 93 LEU A O 1
ATOM 666 N N . SER A 1 94 ? -10.119 3.303 3.783 1.00 98.62 94 SER A N 1
ATOM 667 C CA . SER A 1 94 ? -11.567 3.516 3.707 1.00 98.62 94 SER A CA 1
ATOM 668 C C . SER A 1 94 ? -12.318 2.418 4.463 1.00 98.62 94 SER A C 1
ATOM 670 O O . SER A 1 94 ? -11.736 1.388 4.812 1.00 98.62 94 SER A O 1
ATOM 672 N N . ASN A 1 95 ? -13.610 2.633 4.731 1.00 97.94 95 ASN A N 1
ATOM 673 C CA . ASN A 1 95 ? -14.480 1.711 5.479 1.00 97.94 95 ASN A CA 1
ATOM 674 C C . ASN A 1 95 ? -13.972 1.351 6.889 1.00 97.94 95 ASN A C 1
ATOM 676 O O . ASN A 1 95 ? -14.384 0.343 7.464 1.00 97.94 95 ASN A O 1
ATOM 680 N N . ALA A 1 96 ? -13.099 2.168 7.480 1.00 98.25 96 ALA A N 1
ATOM 681 C CA . ALA A 1 96 ? -12.752 2.029 8.886 1.00 98.25 96 ALA A CA 1
ATOM 682 C C . ALA A 1 96 ? -13.900 2.532 9.781 1.00 98.25 96 ALA A C 1
ATOM 684 O O . ALA A 1 96 ? -14.865 3.156 9.324 1.00 98.25 96 ALA A O 1
ATOM 685 N N . LEU A 1 97 ? -13.794 2.284 11.087 1.00 98.12 97 LEU A N 1
ATOM 686 C CA . LEU A 1 97 ? -14.698 2.892 12.059 1.00 98.12 97 LEU A CA 1
ATOM 687 C C . LEU A 1 97 ? -14.537 4.431 12.013 1.00 98.12 97 LEU A C 1
ATOM 689 O O . LEU A 1 97 ? -13.398 4.901 12.081 1.00 98.12 97 LEU A O 1
ATOM 693 N N . PRO A 1 98 ? -15.613 5.234 11.896 1.00 98.19 98 PRO A N 1
ATOM 694 C CA . PRO A 1 98 ? -15.509 6.691 11.857 1.00 98.19 98 PRO A CA 1
ATOM 695 C C . PRO A 1 98 ? -15.037 7.278 13.186 1.00 98.19 98 PRO A C 1
ATOM 697 O O . PRO A 1 98 ? -15.445 6.808 14.250 1.00 98.19 98 PRO A O 1
ATOM 700 N N . SER A 1 99 ? -14.239 8.350 13.134 1.00 97.25 99 SER A N 1
ATOM 701 C CA . SER A 1 99 ? -13.700 9.029 14.330 1.00 97.25 99 SER A CA 1
ATOM 702 C C . SER A 1 99 ? -12.975 8.081 15.298 1.00 97.25 99 SER A C 1
ATOM 704 O O . SER A 1 99 ? -13.068 8.226 16.519 1.00 97.25 99 SER A O 1
ATOM 706 N N . ALA A 1 100 ? -12.274 7.090 14.751 1.00 97.19 100 ALA A N 1
ATOM 707 C CA . ALA A 1 100 ? -11.563 6.064 15.494 1.00 97.19 100 ALA A CA 1
ATOM 708 C C . ALA A 1 100 ? -10.047 6.213 15.350 1.00 97.19 100 ALA A C 1
ATOM 710 O O . ALA A 1 100 ? -9.539 6.948 14.505 1.00 97.19 100 ALA A O 1
ATOM 711 N N . ASN A 1 101 ? -9.319 5.476 16.184 1.00 98.06 101 ASN A N 1
ATOM 712 C CA . ASN A 1 101 ? -7.876 5.346 16.047 1.00 98.06 101 ASN A CA 1
ATOM 713 C C . ASN A 1 101 ? -7.553 4.213 15.070 1.00 98.06 101 ASN A C 1
ATOM 715 O O . ASN A 1 101 ? -8.098 3.121 15.188 1.00 98.06 101 ASN A O 1
ATOM 719 N N . ALA A 1 102 ? -6.606 4.438 14.174 1.00 98.25 102 ALA A N 1
ATOM 720 C CA . ALA A 1 102 ? -6.036 3.440 13.286 1.00 98.25 102 ALA A CA 1
ATOM 721 C C . ALA A 1 102 ? -4.518 3.373 13.505 1.00 98.25 102 ALA A C 1
ATOM 723 O O . ALA A 1 102 ? -3.856 4.396 13.707 1.00 98.25 102 ALA A O 1
ATOM 724 N N . PHE A 1 103 ? -3.963 2.165 13.486 1.00 98.56 103 PHE A N 1
ATOM 725 C CA . PHE A 1 103 ? -2.529 1.916 13.612 1.00 98.56 103 PHE A CA 1
ATOM 726 C C . PHE A 1 103 ? -2.024 1.315 12.309 1.00 98.56 103 PHE A C 1
ATOM 728 O O . PHE A 1 103 ? -2.452 0.223 11.937 1.00 98.56 103 PHE A O 1
ATOM 735 N N . LEU A 1 104 ? -1.136 2.029 11.622 1.00 98.69 104 LEU A N 1
ATOM 736 C CA . LEU A 1 104 ? -0.478 1.530 10.422 1.00 98.69 104 LEU A CA 1
ATOM 737 C C . LEU A 1 104 ? 0.711 0.671 10.837 1.00 98.69 104 LEU A C 1
ATOM 739 O O . LEU A 1 104 ? 1.613 1.150 11.524 1.00 98.69 104 LEU A O 1
ATOM 743 N N . ILE A 1 105 ? 0.719 -0.578 10.400 1.00 98.62 105 ILE A N 1
ATOM 744 C CA . ILE A 1 105 ? 1.843 -1.495 10.542 1.00 98.62 105 ILE A CA 1
ATOM 745 C C . ILE A 1 105 ? 2.573 -1.537 9.206 1.00 98.62 105 ILE A C 1
ATOM 747 O O . ILE A 1 105 ? 1.943 -1.732 8.167 1.00 98.62 105 ILE A O 1
ATOM 751 N N . ILE A 1 106 ? 3.889 -1.350 9.250 1.00 98.50 106 ILE A N 1
ATOM 752 C CA . ILE A 1 106 ? 4.784 -1.389 8.097 1.00 98.50 106 ILE A CA 1
ATOM 753 C C . ILE A 1 106 ? 5.815 -2.489 8.337 1.00 98.50 106 ILE A C 1
ATOM 755 O O . ILE A 1 106 ? 6.456 -2.518 9.392 1.00 98.50 106 ILE A O 1
ATOM 759 N N . GLY A 1 107 ? 5.972 -3.369 7.352 1.00 98.31 107 GLY A N 1
ATOM 760 C CA . GLY A 1 107 ? 6.897 -4.492 7.388 1.00 98.31 107 GLY A CA 1
ATOM 7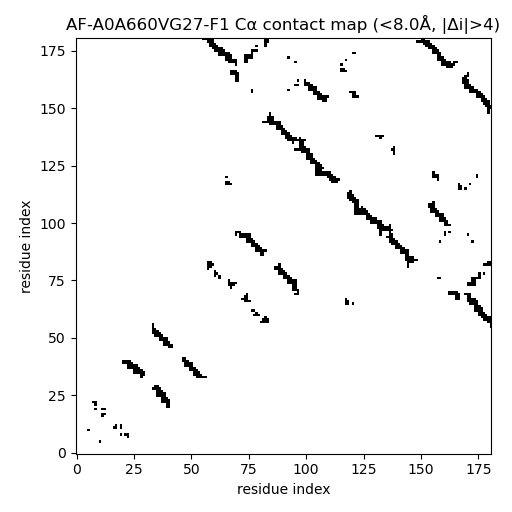61 C C . GLY A 1 107 ? 7.799 -4.559 6.168 1.00 98.31 107 GLY A C 1
ATOM 762 O O . GLY A 1 107 ? 7.377 -4.313 5.042 1.00 98.31 107 GLY A O 1
ATOM 763 N N . LEU A 1 108 ? 9.043 -4.953 6.402 1.00 97.69 108 LEU A N 1
ATOM 764 C CA . LEU A 1 108 ? 10.059 -5.251 5.392 1.00 97.69 108 LEU A CA 1
ATOM 765 C C . LEU A 1 108 ? 10.032 -6.730 4.973 1.00 97.69 108 LEU A C 1
ATOM 767 O O . LEU A 1 108 ? 10.840 -7.177 4.164 1.00 97.69 108 LEU A O 1
ATOM 771 N N . SER A 1 109 ? 9.125 -7.508 5.565 1.00 98.06 109 SER A N 1
ATOM 772 C CA . SER A 1 109 ? 8.858 -8.902 5.233 1.00 98.06 109 SER A CA 1
ATOM 773 C C . SER A 1 109 ? 7.414 -9.276 5.574 1.00 98.06 109 SER A C 1
ATOM 775 O O . SER A 1 109 ? 6.767 -8.642 6.417 1.00 98.06 109 SER A O 1
ATOM 777 N N . ALA A 1 110 ? 6.915 -10.326 4.926 1.00 97.88 110 ALA A N 1
ATOM 778 C CA . ALA A 1 110 ? 5.621 -10.905 5.250 1.00 97.88 110 ALA A CA 1
ATOM 779 C C . ALA A 1 110 ? 5.692 -11.704 6.560 1.00 97.88 110 ALA A C 1
ATOM 781 O O . ALA A 1 110 ? 6.603 -12.510 6.758 1.00 97.88 110 ALA A O 1
ATOM 782 N N . LEU A 1 111 ? 4.692 -11.528 7.422 1.00 98.31 111 LEU A N 1
ATOM 783 C CA . LEU A 1 111 ? 4.489 -12.321 8.633 1.00 98.31 111 LEU A CA 1
ATOM 784 C C . LEU A 1 111 ? 3.382 -13.366 8.446 1.00 98.31 111 LEU A C 1
ATOM 786 O O . LEU A 1 111 ? 3.577 -14.525 8.806 1.00 98.31 111 LEU A O 1
ATOM 790 N N . ASN A 1 112 ? 2.235 -12.963 7.887 1.00 97.94 112 ASN A N 1
ATOM 791 C CA . ASN A 1 112 ? 1.062 -13.813 7.633 1.00 97.94 112 ASN A CA 1
ATOM 792 C C . ASN A 1 112 ? 0.664 -14.711 8.822 1.00 97.94 112 ASN A C 1
ATOM 794 O O . ASN A 1 112 ? 0.364 -15.896 8.656 1.00 97.94 112 ASN A O 1
ATOM 798 N N . ALA A 1 113 ? 0.669 -14.155 10.036 1.00 98.19 113 ALA A N 1
ATOM 799 C CA . ALA A 1 113 ? 0.391 -14.902 11.262 1.00 98.19 113 ALA A CA 1
ATOM 800 C C . ALA A 1 113 ? -0.999 -14.574 11.836 1.00 98.19 113 ALA A C 1
ATOM 802 O O . ALA A 1 113 ? -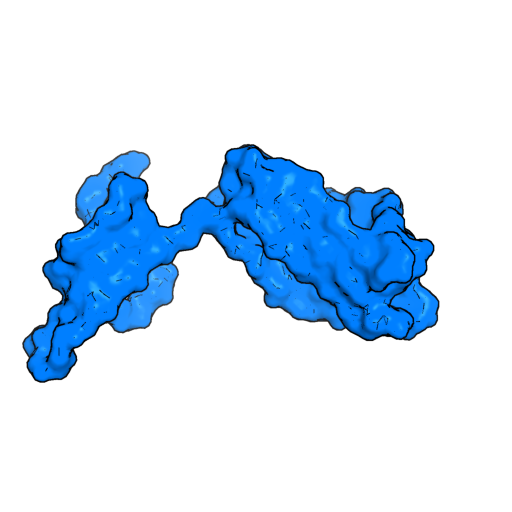1.460 -13.436 11.715 1.00 98.19 113 ALA A O 1
ATOM 803 N N . PRO A 1 114 ? -1.665 -15.525 12.521 1.00 98.06 114 PRO A N 1
ATOM 804 C CA . PRO A 1 114 ? -2.902 -15.242 13.238 1.00 98.06 114 PRO A CA 1
ATOM 805 C C . PRO A 1 114 ? -2.708 -14.140 14.284 1.00 98.06 114 PRO A C 1
ATOM 807 O O . PRO A 1 114 ? -1.827 -14.225 15.142 1.00 98.06 114 PRO A O 1
ATOM 810 N N . PHE A 1 115 ? -3.567 -13.127 14.260 1.00 97.69 115 PHE A N 1
ATOM 811 C CA . PHE A 1 115 ? -3.538 -12.021 15.210 1.00 97.69 115 PHE A CA 1
ATOM 812 C C . PHE A 1 115 ? -4.957 -11.517 15.449 1.00 97.69 115 PHE A C 1
ATOM 814 O O . PHE A 1 115 ? -5.658 -11.174 14.508 1.00 97.69 115 PHE A O 1
ATOM 821 N N . LYS A 1 116 ? -5.405 -11.496 16.713 1.00 95.31 116 LYS A N 1
ATOM 822 C CA . LYS A 1 116 ? -6.722 -10.956 17.115 1.00 95.31 116 LYS A CA 1
ATOM 823 C C . LYS A 1 116 ? -7.898 -11.457 16.254 1.00 95.31 116 LYS A C 1
ATOM 825 O O . LYS A 1 116 ? -8.786 -10.690 15.918 1.00 95.31 116 LYS A O 1
ATOM 830 N N . SER A 1 117 ? -7.911 -12.755 15.938 1.00 96.06 117 SER A N 1
ATOM 831 C CA . SER A 1 117 ? -8.914 -13.411 15.077 1.00 96.06 117 SER A CA 1
ATOM 832 C C . SER A 1 117 ? -8.857 -13.064 13.577 1.00 96.06 117 SER A C 1
ATOM 834 O O . SER A 1 117 ? -9.668 -13.595 12.821 1.00 96.06 117 SER A O 1
ATOM 836 N N . GLY A 1 118 ? -7.892 -12.253 13.142 1.00 97.31 118 GLY A N 1
ATOM 837 C CA . GLY A 1 118 ? -7.548 -12.020 11.740 1.00 97.31 118 GLY A CA 1
ATOM 838 C C . GLY A 1 118 ? -6.133 -12.507 11.415 1.00 97.31 118 GLY A C 1
ATOM 839 O O . GLY A 1 118 ? -5.553 -13.318 12.146 1.00 97.31 118 GLY A O 1
ATOM 840 N N . VAL A 1 119 ? -5.566 -11.993 10.324 1.00 98.50 119 VAL A N 1
ATOM 841 C CA . VAL A 1 119 ? -4.188 -12.270 9.898 1.00 98.50 119 VAL A CA 1
ATOM 842 C C . VAL A 1 119 ? -3.406 -10.963 9.879 1.00 98.50 119 VAL A C 1
ATOM 844 O O . VAL A 1 119 ? -3.803 -10.002 9.221 1.00 98.50 119 VAL A O 1
ATOM 847 N N . LEU A 1 120 ? -2.295 -10.933 10.611 1.00 98.56 120 LEU A N 1
ATOM 848 C CA . LEU A 1 120 ? -1.313 -9.863 10.524 1.00 98.56 120 LEU A CA 1
ATOM 849 C C . LEU A 1 120 ? -0.377 -10.169 9.353 1.00 98.56 120 LEU A C 1
ATOM 851 O O . LEU A 1 120 ? 0.430 -11.100 9.425 1.00 98.56 120 LEU A O 1
ATOM 855 N N . VAL A 1 121 ? -0.528 -9.410 8.269 1.00 98.50 121 VAL A N 1
ATOM 856 C CA . VAL A 1 121 ? 0.181 -9.643 7.002 1.00 98.50 121 VAL A CA 1
ATOM 857 C C . VAL A 1 121 ? 1.629 -9.168 7.087 1.00 98.50 121 VAL A C 1
ATOM 859 O O . VAL A 1 121 ? 2.537 -9.913 6.731 1.00 98.50 121 VAL A O 1
ATOM 862 N N . ALA A 1 122 ? 1.858 -7.957 7.595 1.00 97.81 122 ALA A N 1
ATOM 863 C CA . ALA A 1 122 ? 3.183 -7.349 7.696 1.00 97.81 122 ALA A CA 1
ATOM 864 C C . ALA A 1 122 ? 3.910 -7.758 8.990 1.00 97.81 122 ALA A C 1
ATOM 866 O O . ALA A 1 122 ? 3.313 -7.748 10.070 1.00 97.81 122 ALA A O 1
ATOM 867 N N . SER A 1 123 ? 5.214 -8.051 8.909 1.00 98.06 123 SER A N 1
ATOM 868 C CA . SER A 1 123 ? 6.076 -8.025 10.100 1.00 98.06 123 SER A CA 1
ATOM 869 C C . SER A 1 123 ? 6.042 -6.615 10.708 1.00 98.06 123 SER A C 1
ATOM 871 O O . SER A 1 123 ? 6.152 -5.647 9.960 1.00 98.06 123 SER A O 1
ATOM 873 N N . PRO A 1 124 ? 5.857 -6.439 12.027 1.00 97.56 124 PRO A N 1
ATOM 874 C CA . PRO A 1 124 ? 5.726 -5.116 12.633 1.00 97.56 124 PRO A CA 1
ATOM 875 C C . PRO A 1 124 ? 7.090 -4.437 12.839 1.00 97.56 124 PRO A C 1
ATOM 877 O O . PRO A 1 124 ? 7.488 -4.157 13.970 1.00 97.56 124 PRO A O 1
ATOM 880 N N . ASP A 1 125 ? 7.807 -4.170 11.747 1.00 98.25 125 ASP A N 1
ATOM 881 C CA . ASP A 1 125 ? 9.117 -3.506 11.768 1.00 98.25 125 ASP A CA 1
ATOM 882 C C . ASP A 1 125 ? 8.986 -2.012 12.119 1.00 98.25 125 ASP A C 1
ATOM 884 O O . ASP A 1 125 ? 9.859 -1.434 12.770 1.00 98.25 125 ASP A O 1
ATOM 888 N N . MET A 1 126 ? 7.862 -1.391 11.748 1.00 97.69 126 MET A N 1
ATOM 889 C CA . MET A 1 126 ? 7.473 -0.046 12.168 1.00 97.69 126 MET A CA 1
ATOM 890 C C . MET A 1 126 ? 5.960 0.039 12.397 1.00 97.69 126 MET A C 1
ATOM 892 O O . MET A 1 126 ? 5.166 -0.550 11.667 1.00 97.69 126 MET A O 1
ATOM 896 N N . ILE A 1 127 ? 5.550 0.797 13.417 1.00 98.06 127 ILE A N 1
ATOM 897 C CA . ILE A 1 127 ? 4.140 1.064 13.721 1.00 98.06 127 ILE A CA 1
ATOM 898 C C . ILE A 1 127 ? 3.945 2.574 13.839 1.00 98.06 127 ILE A C 1
ATOM 900 O O . ILE A 1 127 ? 4.634 3.229 14.620 1.00 98.06 127 ILE A O 1
ATOM 904 N N . ILE A 1 128 ? 2.986 3.117 13.091 1.00 97.50 128 ILE A N 1
ATOM 905 C CA . ILE A 1 128 ? 2.613 4.533 13.119 1.00 97.50 128 ILE A CA 1
ATOM 906 C C . ILE A 1 128 ? 1.190 4.656 13.665 1.00 97.50 128 ILE A C 1
ATOM 908 O O . ILE A 1 128 ? 0.245 4.094 13.111 1.00 97.50 128 ILE A O 1
ATOM 912 N N . GLY A 1 129 ? 1.026 5.408 14.754 1.00 94.81 129 GLY A N 1
ATOM 913 C CA . GLY A 1 129 ? -0.285 5.732 15.306 1.00 94.81 129 GLY A CA 1
ATOM 914 C C . GLY A 1 129 ? -0.273 6.101 16.793 1.00 94.81 129 GLY A C 1
ATOM 915 O O . GLY A 1 129 ? 0.785 6.092 17.425 1.00 94.81 129 GLY A O 1
ATOM 916 N N . PRO A 1 130 ? -1.449 6.419 17.362 1.00 96.12 130 PRO A N 1
ATOM 917 C CA . PRO A 1 130 ? -2.760 6.372 16.707 1.00 96.12 130 PRO A CA 1
ATOM 918 C C . PRO A 1 130 ? -2.948 7.486 15.664 1.00 96.12 130 PRO A C 1
ATOM 920 O O . PRO A 1 130 ? -2.597 8.639 15.906 1.00 96.12 130 PRO A O 1
ATOM 923 N N . LEU A 1 131 ? -3.517 7.133 14.514 1.00 97.88 131 LEU A N 1
ATOM 924 C CA . LEU A 1 131 ? -3.967 8.060 13.474 1.00 97.88 131 LEU A CA 1
ATOM 925 C C . LEU A 1 131 ? -5.495 8.133 13.504 1.00 97.88 131 LEU A C 1
ATOM 927 O O . LEU A 1 131 ? -6.147 7.103 13.643 1.00 97.88 131 LEU A O 1
ATOM 931 N N . GLY A 1 132 ? -6.070 9.329 13.409 1.00 97.94 132 GLY A N 1
ATOM 932 C CA . GLY A 1 132 ? -7.523 9.501 13.463 1.00 97.94 132 GLY A CA 1
ATOM 933 C C . GLY A 1 132 ? -8.171 9.283 12.100 1.00 97.94 132 GLY A C 1
ATOM 934 O O . GLY A 1 132 ? -7.777 9.940 11.140 1.00 97.94 132 GLY A O 1
ATOM 935 N N . THR A 1 133 ? -9.175 8.413 12.019 1.00 98.38 133 THR A N 1
ATOM 936 C CA . THR A 1 133 ? -10.078 8.355 10.861 1.00 98.38 133 THR A CA 1
ATOM 937 C C . THR A 1 133 ? -11.080 9.504 10.923 1.00 98.38 133 THR A C 1
ATOM 939 O O . THR A 1 133 ? -11.474 9.962 12.001 1.00 98.38 133 THR A O 1
ATOM 942 N N . ASP A 1 134 ? -11.506 9.992 9.765 1.00 97.94 134 ASP A N 1
ATOM 943 C CA . ASP A 1 134 ? -12.482 11.071 9.679 1.00 97.94 134 AS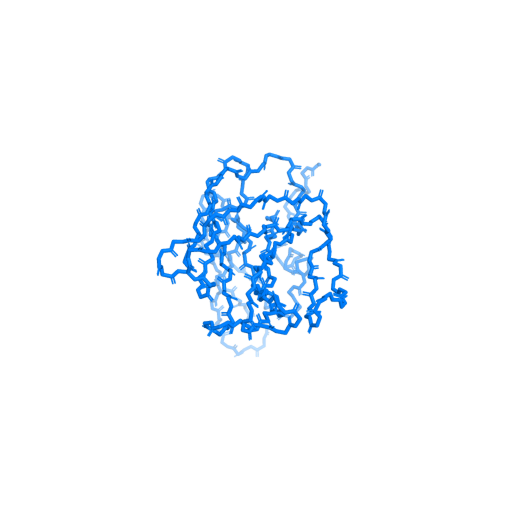P A CA 1
ATOM 944 C C . ASP A 1 134 ? -13.921 10.599 9.989 1.00 97.94 134 ASP A C 1
ATOM 946 O O . ASP A 1 134 ? -14.178 9.457 10.389 1.00 97.94 134 ASP A O 1
ATOM 950 N N . ALA A 1 135 ? -14.897 11.494 9.817 1.00 97.38 135 ALA A N 1
ATOM 951 C CA . ALA A 1 135 ? -16.313 11.200 10.055 1.00 97.38 135 ALA A CA 1
ATOM 952 C C . ALA A 1 135 ? -16.919 10.173 9.075 1.00 97.38 135 ALA A C 1
ATOM 954 O O . ALA A 1 135 ? -18.023 9.687 9.315 1.00 97.38 135 ALA A O 1
ATOM 955 N N . THR A 1 136 ? -16.219 9.841 7.990 1.00 96.94 136 THR A N 1
ATOM 956 C CA . THR A 1 136 ? -16.610 8.815 7.015 1.00 96.94 136 THR A CA 1
ATOM 957 C C . THR A 1 136 ? -15.884 7.486 7.227 1.00 96.94 136 THR A C 1
ATOM 959 O O . THR A 1 136 ? -16.232 6.503 6.581 1.00 96.94 136 THR A O 1
ATOM 962 N N . GLY A 1 137 ? -14.917 7.426 8.152 1.00 97.88 137 GLY A N 1
ATOM 963 C CA . GLY A 1 137 ? -14.060 6.253 8.319 1.00 97.88 137 GLY A CA 1
ATOM 964 C C . GLY A 1 137 ? -12.916 6.197 7.305 1.00 97.88 137 GLY A C 1
ATOM 965 O O . GLY A 1 137 ? -12.425 5.107 7.011 1.00 97.88 137 GLY A O 1
ATOM 966 N N . SER A 1 138 ? -12.507 7.351 6.773 1.00 98.50 138 SER A N 1
ATOM 967 C CA . SER A 1 138 ? -11.394 7.474 5.830 1.00 98.50 138 SER A CA 1
ATOM 968 C C . SER A 1 138 ? -10.146 8.046 6.506 1.00 98.50 138 SER A C 1
ATOM 970 O O . SER A 1 138 ? -10.238 8.768 7.504 1.00 98.50 138 SER A O 1
ATOM 972 N N . LEU A 1 139 ? -8.970 7.706 5.981 1.00 98.38 139 LEU A N 1
ATOM 973 C CA . LEU A 1 139 ? -7.678 8.256 6.396 1.00 98.38 139 LEU A CA 1
ATOM 974 C C . LEU A 1 139 ? -6.696 8.187 5.224 1.00 98.38 139 LEU A C 1
ATOM 976 O O . LEU A 1 139 ? -6.379 7.098 4.753 1.00 98.38 139 LEU A O 1
ATOM 980 N N . ASP A 1 140 ? -6.167 9.337 4.821 1.00 98.00 140 ASP A N 1
ATOM 981 C CA . ASP A 1 140 ? -5.137 9.441 3.790 1.00 98.00 140 ASP A CA 1
ATOM 982 C C . ASP A 1 140 ? -3.793 9.823 4.412 1.00 98.00 140 ASP A C 1
ATOM 984 O O . ASP A 1 140 ? -3.700 10.765 5.207 1.00 98.00 140 ASP A O 1
ATOM 988 N N . LEU A 1 141 ? -2.735 9.116 4.023 1.00 97.56 141 LEU A N 1
ATOM 989 C CA . LEU A 1 141 ? -1.358 9.496 4.313 1.00 97.56 141 LEU A CA 1
ATOM 990 C C . LEU A 1 141 ? -0.581 9.634 3.014 1.00 97.56 141 LEU A C 1
ATOM 992 O O . LEU A 1 141 ? -0.514 8.701 2.220 1.00 97.56 141 LEU A O 1
ATOM 996 N N . SER A 1 142 ? 0.083 10.772 2.852 1.00 97.69 142 SER A N 1
ATOM 997 C CA . SER A 1 142 ? 1.017 11.009 1.757 1.00 97.69 142 SER A CA 1
ATOM 998 C C . SER A 1 142 ? 2.435 11.181 2.287 1.00 97.69 142 SER A C 1
ATOM 1000 O O . SER A 1 142 ? 2.641 11.857 3.298 1.00 97.69 142 SER A O 1
ATOM 1002 N N . SER A 1 143 ? 3.413 10.629 1.579 1.00 96.12 143 SER A N 1
ATOM 1003 C CA . SER A 1 143 ? 4.840 10.788 1.867 1.00 96.12 143 SER A CA 1
ATOM 1004 C C . SER A 1 143 ? 5.638 10.794 0.563 1.00 96.12 143 SER A C 1
ATOM 1006 O O . SER A 1 143 ? 5.077 10.683 -0.525 1.00 96.12 143 SER A O 1
ATOM 1008 N N . PHE A 1 144 ? 6.955 10.908 0.674 1.00 97.38 144 PHE A N 1
ATOM 1009 C CA . PHE A 1 144 ? 7.876 10.585 -0.406 1.00 97.38 144 PHE A CA 1
ATOM 1010 C C . PHE A 1 144 ? 8.420 9.169 -0.222 1.00 97.38 144 PHE A C 1
ATOM 1012 O O . PHE A 1 144 ? 8.722 8.764 0.906 1.00 97.38 144 PHE A O 1
ATOM 1019 N N . TRP A 1 145 ? 8.543 8.427 -1.320 1.00 96.56 145 TRP A N 1
ATOM 1020 C CA . TRP A 1 145 ? 9.184 7.121 -1.332 1.00 96.56 145 TRP A CA 1
ATOM 1021 C C . TRP A 1 145 ? 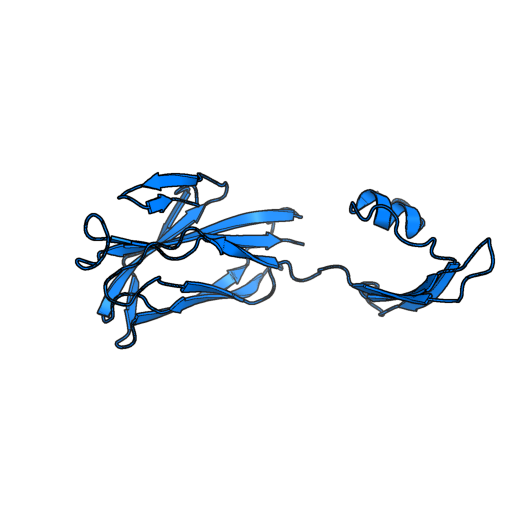10.686 7.276 -1.041 1.00 96.56 145 TRP A C 1
ATOM 1023 O O . TRP A 1 145 ? 11.321 8.201 -1.565 1.00 96.56 145 TRP A O 1
ATOM 1033 N N . PRO A 1 146 ? 11.275 6.433 -0.176 1.00 94.88 146 PRO A N 1
ATOM 1034 C CA . PRO A 1 146 ? 12.678 6.567 0.191 1.00 94.88 146 PRO A CA 1
ATOM 1035 C C . PRO A 1 146 ? 13.615 6.302 -0.994 1.00 94.88 146 PRO A C 1
ATOM 1037 O O . PRO A 1 146 ? 13.290 5.565 -1.925 1.00 94.88 146 PRO A O 1
ATOM 1040 N N . SER A 1 147 ? 14.808 6.899 -0.947 1.00 92.81 147 SER A N 1
ATOM 1041 C CA . SER A 1 147 ? 15.897 6.479 -1.827 1.00 92.81 147 SER A CA 1
ATOM 1042 C C . SER A 1 147 ? 16.450 5.125 -1.395 1.00 92.81 147 SER A C 1
ATOM 1044 O O . SER A 1 147 ? 16.262 4.695 -0.258 1.00 92.81 147 SER A O 1
ATOM 1046 N N . ASP A 1 148 ? 17.162 4.471 -2.311 1.00 90.62 148 ASP A N 1
ATOM 1047 C CA . ASP A 1 148 ? 17.967 3.277 -2.030 1.00 90.62 148 ASP A CA 1
ATOM 1048 C C . ASP A 1 148 ? 17.175 2.032 -1.594 1.00 90.62 148 ASP A C 1
ATOM 1050 O O . ASP A 1 148 ? 17.751 1.077 -1.069 1.00 90.62 148 ASP A O 1
ATOM 1054 N N . VAL A 1 149 ? 15.865 1.999 -1.856 1.00 94.00 149 VAL A N 1
ATOM 1055 C CA . VAL A 1 149 ? 15.103 0.747 -1.802 1.00 94.00 149 VAL A CA 1
ATOM 1056 C C . VAL A 1 149 ? 15.582 -0.149 -2.953 1.00 94.00 149 VAL A C 1
ATOM 1058 O O . VAL A 1 149 ? 15.593 0.315 -4.096 1.00 94.00 149 VAL A O 1
ATOM 1061 N N . PRO A 1 150 ? 16.013 -1.400 -2.692 1.00 92.62 150 PRO A N 1
ATOM 1062 C CA . PRO A 1 150 ? 16.476 -2.301 -3.745 1.00 92.62 150 PRO A CA 1
ATOM 1063 C C . PRO A 1 150 ? 15.400 -2.554 -4.801 1.00 92.62 150 PRO A C 1
ATOM 1065 O O . PRO A 1 150 ? 14.215 -2.456 -4.501 1.00 92.62 150 PRO A O 1
ATOM 1068 N N . SER A 1 151 ? 15.807 -2.933 -6.010 1.00 89.31 151 SER A N 1
ATOM 1069 C CA . SER A 1 151 ? 14.863 -3.335 -7.056 1.00 89.31 151 SER A CA 1
ATOM 1070 C C . SER A 1 151 ? 14.088 -4.592 -6.664 1.00 89.31 151 SER A C 1
ATOM 1072 O O . SER A 1 151 ? 14.669 -5.485 -6.032 1.00 89.31 151 SER A O 1
ATOM 1074 N N . ALA A 1 152 ? 12.823 -4.693 -7.074 1.00 91.81 152 ALA A N 1
ATOM 1075 C CA . ALA A 1 152 ? 11.919 -5.800 -6.742 1.00 91.81 152 ALA A CA 1
ATOM 1076 C C . ALA A 1 152 ? 11.763 -6.060 -5.227 1.00 91.81 152 ALA A C 1
ATOM 1078 O O . ALA A 1 152 ? 11.459 -7.178 -4.797 1.00 91.81 152 ALA A O 1
ATOM 1079 N N . PHE A 1 153 ? 12.004 -5.046 -4.393 1.00 95.50 153 PHE A N 1
ATOM 1080 C CA . PHE A 1 153 ? 11.840 -5.146 -2.949 1.00 95.50 153 PHE A CA 1
ATOM 1081 C C . PHE A 1 153 ? 10.380 -4.905 -2.571 1.00 95.50 153 PHE A C 1
ATOM 1083 O O . PHE A 1 153 ? 9.771 -3.927 -3.000 1.00 95.50 153 PHE A O 1
ATOM 1090 N N . VAL A 1 154 ? 9.836 -5.779 -1.724 1.00 98.06 154 VAL A N 1
ATOM 1091 C CA . VAL A 1 154 ? 8.428 -5.732 -1.319 1.00 98.06 154 VAL A CA 1
ATOM 1092 C C . VAL A 1 154 ? 8.305 -5.173 0.093 1.00 98.06 154 VAL A C 1
ATOM 1094 O O . VAL A 1 154 ? 8.799 -5.767 1.052 1.00 98.06 154 VAL A O 1
ATOM 1097 N N . THR A 1 155 ? 7.600 -4.052 0.223 1.00 98.25 155 THR A N 1
ATOM 1098 C CA . THR A 1 155 ? 7.201 -3.472 1.515 1.00 98.25 155 THR A CA 1
ATOM 1099 C C . THR A 1 155 ? 5.734 -3.782 1.787 1.00 98.25 155 THR A C 1
ATOM 1101 O O . THR A 1 155 ? 4.912 -3.699 0.881 1.00 98.25 155 THR A O 1
ATOM 1104 N N . TYR A 1 156 ? 5.399 -4.130 3.027 1.00 98.69 156 TYR A N 1
ATOM 1105 C CA . TYR A 1 156 ? 4.067 -4.565 3.444 1.00 98.69 156 TYR A CA 1
ATOM 1106 C C . TYR A 1 156 ? 3.424 -3.525 4.357 1.00 98.69 156 TYR A C 1
ATOM 1108 O O . TYR A 1 156 ? 4.069 -3.020 5.276 1.00 98.69 156 TYR A O 1
ATOM 1116 N N . PHE A 1 157 ? 2.137 -3.261 4.155 1.00 98.75 157 PHE A N 1
ATOM 1117 C CA . PHE A 1 157 ? 1.344 -2.308 4.922 1.00 98.75 157 PHE A CA 1
ATOM 1118 C C . PHE A 1 157 ? 0.031 -2.951 5.360 1.00 98.75 157 PHE A C 1
ATOM 1120 O O . PHE A 1 157 ? -0.595 -3.689 4.600 1.00 98.75 157 PHE A O 1
ATOM 1127 N N . GLN A 1 158 ? -0.412 -2.660 6.579 1.00 98.81 158 GLN A N 1
ATOM 1128 C CA . GLN A 1 158 ? -1.744 -3.045 7.040 1.00 98.81 158 GLN A CA 1
ATOM 1129 C C . GLN A 1 158 ? -2.209 -2.121 8.164 1.00 98.81 158 GLN A C 1
ATOM 1131 O O . GLN A 1 158 ? -1.445 -1.831 9.087 1.00 98.81 158 GLN A O 1
ATOM 1136 N N . TYR A 1 159 ? -3.472 -1.701 8.133 1.00 98.75 159 TYR A N 1
ATOM 1137 C CA . TYR A 1 159 ? -4.089 -1.002 9.255 1.00 98.75 159 TYR A CA 1
ATOM 1138 C C . TYR A 1 159 ? -4.773 -1.967 10.217 1.00 98.75 159 TYR A C 1
ATOM 1140 O O . TYR A 1 159 ? -5.520 -2.854 9.807 1.00 98.75 159 TYR A O 1
ATOM 1148 N N . TRP A 1 160 ? -4.582 -1.721 11.512 1.00 98.56 160 TRP A N 1
ATOM 1149 C CA . TRP A 1 160 ? -5.354 -2.326 12.595 1.00 98.56 160 TRP A CA 1
ATOM 1150 C C . TRP A 1 160 ? -6.117 -1.250 13.362 1.00 98.56 160 TRP A C 1
ATOM 1152 O O . TRP A 1 160 ? -5.545 -0.243 13.786 1.00 98.56 160 TRP A O 1
ATOM 1162 N N . ILE A 1 161 ? -7.419 -1.463 13.539 1.00 98.62 161 ILE A N 1
ATOM 1163 C CA . ILE A 1 161 ? -8.360 -0.468 14.064 1.00 98.62 161 ILE A CA 1
ATOM 1164 C C . ILE A 1 161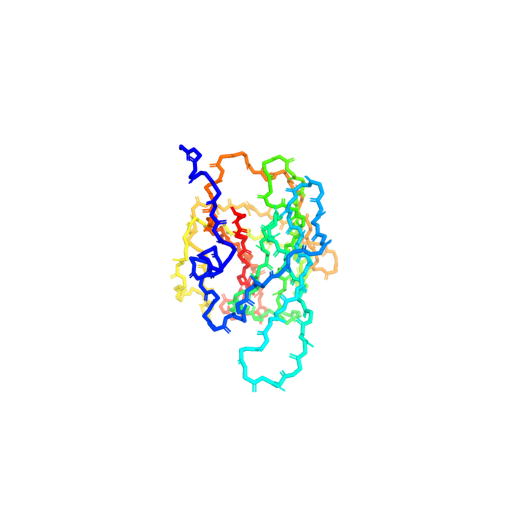 ? -9.083 -1.092 15.263 1.00 98.62 161 ILE A C 1
ATOM 1166 O O . ILE A 1 161 ? -9.728 -2.129 15.098 1.00 98.62 161 ILE A O 1
ATOM 1170 N N . PRO A 1 162 ? -8.999 -0.519 16.478 1.00 98.19 162 PRO A N 1
ATOM 1171 C CA . PRO A 1 162 ? -9.898 -0.888 17.562 1.00 98.19 162 PRO A CA 1
ATOM 1172 C C . PRO A 1 162 ? -11.343 -0.592 17.152 1.00 98.19 162 PRO A C 1
ATOM 1174 O O . PRO A 1 162 ? -11.706 0.557 16.906 1.00 98.19 162 PRO A O 1
ATOM 1177 N N . ASP A 1 163 ? -12.159 -1.635 17.078 1.00 98.19 163 ASP A N 1
ATOM 1178 C CA . ASP A 1 163 ? -13.541 -1.571 16.618 1.00 98.19 163 ASP A CA 1
ATOM 1179 C C . ASP A 1 163 ? -14.357 -2.638 17.351 1.00 98.19 163 ASP A C 1
ATOM 1181 O O . ASP A 1 163 ? -14.167 -3.837 17.151 1.00 98.19 163 ASP A O 1
ATOM 1185 N N . ALA A 1 164 ? -15.276 -2.204 18.216 1.00 97.25 164 ALA A N 1
ATOM 1186 C CA . ALA A 1 164 ? -16.086 -3.104 19.034 1.00 97.25 164 ALA A CA 1
ATOM 1187 C C . ALA A 1 164 ? -17.030 -4.007 18.216 1.00 97.25 164 ALA A C 1
ATOM 1189 O O . ALA A 1 164 ? -17.485 -5.022 18.742 1.00 97.25 164 ALA A O 1
ATOM 1190 N N . GLY A 1 165 ? -17.327 -3.651 16.961 1.00 96.06 165 GLY A N 1
ATOM 1191 C CA . GLY A 1 165 ? -18.114 -4.477 16.045 1.00 96.06 165 GLY A CA 1
ATOM 1192 C C . GLY A 1 165 ? -17.307 -5.582 15.363 1.00 96.06 165 GLY A C 1
ATOM 1193 O O . GLY A 1 165 ? -17.904 -6.510 14.821 1.00 96.06 165 GLY A O 1
ATOM 1194 N N . GLY A 1 166 ? -15.974 -5.509 15.400 1.00 96.50 166 GLY A N 1
ATOM 1195 C CA . GLY A 1 166 ? -15.094 -6.513 14.810 1.00 96.50 166 GLY A CA 1
ATOM 1196 C C . GLY A 1 166 ? -14.718 -7.652 15.771 1.00 96.50 166 GLY A C 1
ATOM 1197 O O . GLY A 1 166 ? -14.825 -7.514 16.999 1.00 96.50 166 GLY A O 1
ATOM 1198 N N . PRO A 1 167 ? -14.255 -8.804 15.252 1.00 95.44 167 PRO A N 1
ATOM 1199 C CA . PRO A 1 167 ? -13.790 -9.918 16.072 1.00 95.44 167 PRO A CA 1
ATOM 1200 C C . PRO A 1 167 ? -12.730 -9.480 17.093 1.00 95.44 167 PRO A C 1
ATOM 1202 O O . PRO A 1 167 ? -11.807 -8.732 16.786 1.00 95.44 167 PRO A O 1
ATOM 1205 N N . MET A 1 168 ? -12.859 -9.942 18.342 1.00 96.19 168 MET A N 1
ATOM 1206 C CA . MET A 1 168 ? -11.961 -9.569 19.450 1.00 96.19 168 MET A CA 1
ATOM 1207 C C . MET A 1 168 ? -11.843 -8.050 19.713 1.00 96.19 168 MET A C 1
ATOM 1209 O O . MET A 1 168 ? -10.913 -7.628 20.405 1.00 96.19 168 MET A O 1
ATOM 1213 N N . GLY A 1 169 ? -12.779 -7.235 19.210 1.00 97.38 169 GLY A N 1
ATOM 1214 C CA . GLY A 1 169 ? -12.770 -5.778 19.348 1.00 97.38 169 GLY A CA 1
ATOM 1215 C C . GLY A 1 169 ? -11.840 -5.064 18.364 1.00 97.38 169 GLY A C 1
ATOM 1216 O O . GLY A 1 169 ? -11.365 -3.968 18.671 1.00 97.38 169 GLY A O 1
ATOM 1217 N N . PHE A 1 170 ? -11.531 -5.688 17.224 1.00 98.31 170 PHE A N 1
ATOM 1218 C CA . PHE A 1 170 ? -10.683 -5.111 16.185 1.00 98.31 170 PHE A CA 1
ATOM 1219 C C . PHE A 1 170 ? -11.249 -5.352 14.788 1.00 98.31 170 PHE A C 1
ATOM 1221 O O . PHE A 1 170 ? -11.847 -6.389 14.519 1.00 98.31 170 PHE A O 1
ATOM 1228 N N . ALA A 1 171 ? -10.957 -4.414 13.895 1.00 98.50 171 ALA A N 1
ATOM 1229 C CA . ALA A 1 171 ? -11.012 -4.573 12.451 1.00 98.50 171 ALA A CA 1
ATOM 1230 C C . ALA A 1 171 ? -9.590 -4.478 11.878 1.00 98.50 171 ALA A C 1
ATOM 1232 O O . ALA A 1 171 ? -8.704 -3.861 12.485 1.00 98.50 171 ALA A O 1
ATOM 1233 N N . ALA A 1 172 ? -9.371 -5.068 10.707 1.00 98.62 172 ALA A N 1
ATOM 1234 C CA . ALA A 1 172 ? -8.106 -4.970 9.984 1.00 98.62 172 ALA A CA 1
ATOM 1235 C C . ALA A 1 172 ? -8.371 -4.682 8.509 1.00 98.62 172 ALA A C 1
ATOM 1237 O O . ALA A 1 172 ? -9.287 -5.267 7.928 1.00 98.62 172 ALA A O 1
ATOM 1238 N N . SER A 1 173 ? -7.572 -3.807 7.901 1.00 98.81 173 SER A N 1
ATOM 1239 C CA . SER A 1 173 ? -7.610 -3.651 6.448 1.00 98.81 173 SER A CA 1
ATOM 1240 C C . SER A 1 173 ? -7.053 -4.888 5.754 1.00 98.81 173 SER A C 1
ATOM 1242 O O . SER A 1 173 ? -6.380 -5.722 6.378 1.00 98.81 173 SER A O 1
ATOM 1244 N N . ASN A 1 174 ? -7.257 -4.970 4.441 1.00 98.81 174 ASN A N 1
ATOM 1245 C CA . ASN A 1 174 ? -6.416 -5.826 3.622 1.00 98.81 174 ASN A CA 1
ATOM 1246 C C . ASN A 1 174 ? -4.930 -5.474 3.821 1.00 98.81 174 ASN A C 1
ATOM 1248 O O . ASN A 1 174 ? -4.574 -4.342 4.179 1.00 98.81 174 ASN A O 1
ATOM 1252 N N . GLY A 1 175 ? -4.070 -6.469 3.627 1.00 98.62 175 GLY A N 1
ATOM 1253 C CA . GLY A 1 175 ? -2.655 -6.242 3.426 1.00 98.62 175 GLY A CA 1
ATOM 1254 C C . GLY A 1 175 ? -2.442 -5.586 2.070 1.00 98.62 175 GLY A C 1
ATOM 1255 O O . GLY A 1 175 ? -3.080 -5.948 1.083 1.00 98.62 175 GLY A O 1
ATOM 1256 N N . LEU A 1 176 ? -1.528 -4.632 2.034 1.00 98.81 176 LEU A N 1
ATOM 1257 C CA . LEU A 1 176 ? -1.115 -3.935 0.828 1.00 98.81 176 LEU A CA 1
ATOM 1258 C C . LEU A 1 176 ? 0.393 -4.118 0.670 1.00 98.81 176 LEU A C 1
ATOM 1260 O O . LEU A 1 176 ? 1.138 -3.929 1.635 1.00 98.81 176 LEU A O 1
ATOM 1264 N N . THR A 1 177 ? 0.848 -4.469 -0.525 1.00 98.62 177 THR A N 1
ATOM 1265 C CA . THR A 1 177 ? 2.273 -4.509 -0.861 1.00 98.62 177 THR A CA 1
ATOM 1266 C C . THR A 1 177 ? 2.652 -3.379 -1.799 1.00 98.62 177 THR A C 1
ATOM 1268 O O . THR A 1 177 ? 1.868 -3.016 -2.666 1.00 98.62 177 THR A O 1
ATOM 1271 N N . ALA A 1 178 ? 3.862 -2.856 -1.629 1.00 98.12 178 ALA A N 1
ATOM 1272 C CA . ALA A 1 178 ? 4.537 -1.971 -2.569 1.00 98.12 178 ALA A CA 1
ATOM 1273 C C . ALA A 1 178 ? 5.795 -2.677 -3.084 1.00 98.12 178 ALA A C 1
ATOM 1275 O O . ALA A 1 178 ? 6.690 -2.962 -2.280 1.00 98.12 178 ALA A O 1
ATOM 1276 N N . THR A 1 179 ? 5.860 -2.959 -4.383 1.00 97.31 179 THR A N 1
ATOM 1277 C CA . THR A 1 179 ? 7.003 -3.610 -5.037 1.00 97.31 179 THR A CA 1
ATOM 1278 C C . THR A 1 179 ? 7.745 -2.596 -5.890 1.00 97.31 179 THR A C 1
ATOM 1280 O O . THR A 1 179 ? 7.204 -2.108 -6.876 1.00 97.31 179 THR A O 1
ATOM 1283 N N . THR A 1 180 ? 8.980 -2.266 -5.522 1.00 94.12 180 THR A N 1
ATOM 1284 C CA . THR A 1 180 ? 9.811 -1.365 -6.333 1.00 94.12 180 THR A CA 1
ATOM 1285 C C . THR A 1 180 ? 10.164 -1.972 -7.697 1.00 94.12 180 THR A C 1
ATOM 1287 O O . THR A 1 180 ? 10.330 -3.194 -7.768 1.00 94.12 180 THR A O 1
ATOM 1290 N N . PRO A 1 181 ? 10.332 -1.141 -8.746 1.00 89.00 181 PRO A N 1
ATOM 1291 C CA . PRO A 1 181 ? 10.851 -1.570 -10.052 1.00 89.00 181 PRO A CA 1
ATOM 1292 C C . PRO A 1 181 ? 12.170 -2.347 -9.970 1.00 89.00 181 PRO A C 1
ATOM 1294 O O . PRO A 1 181 ? 13.008 -2.006 -9.101 1.00 89.00 181 PRO A O 1
#